Protein AF-A0A8K0U8U3-F1 (afdb_monomer_lite)

pLDDT: mean 75.2, std 18.17, range [20.38, 95.75]

Secondary structure (DSSP, 8-state):
-------S-TT-----EEESTTTHHHHHHHHHHHTT-SSEEEEEEHHHHS-GGG--HHHHHHHHHHHTT-EEEEEEEE-TT--HHHHHHHHHH--SSEEEEESSHHHHHHHHHHHHHHH-SS-PPPPS----GGGS-S-EEE-SSS--------THHHHGGGSTT--HHHHHHHHHHHHHHHHHHHHHHH-TT-HHHHHHHHHT-

Sequence (205 aa):
MLNFLDPLHSGRRLSGGITGPGCVRTALPELLSILDGSKALIVTGNSIREKPFKTDIVPNVESILREGDALAATFSEIGQHTPVQGIADGVKAFKASIVVSIGGGSPIDATKIILYRLHQEDGSEPEDSVSDPRMAPAGIILDAELNLVAVQMTALHSEALYWVGLPPPPKILCYAAIADLFKYLPASRAKPSDLEARQKRLIAA

Structure (mmCIF, N/CA/C/O backbone):
data_AF-A0A8K0U8U3-F1
#
_entry.id   AF-A0A8K0U8U3-F1
#
loop_
_atom_site.group_PDB
_atom_site.id
_atom_site.type_symbol
_atom_site.label_atom_id
_atom_site.label_alt_id
_atom_site.label_comp_id
_atom_site.label_asym_id
_atom_site.label_entity_id
_atom_site.label_seq_id
_atom_site.pdbx_PDB_ins_code
_atom_site.Cartn_x
_atom_site.Cartn_y
_atom_site.Cartn_z
_atom_site.occupancy
_atom_site.B_iso_or_equiv
_atom_site.auth_seq_id
_atom_site.auth_comp_id
_atom_site.auth_asym_id
_atom_site.auth_atom_id
_atom_site.pdbx_PDB_model_num
ATOM 1 N N . MET A 1 1 ? -19.350 -23.481 36.376 1.00 29.80 1 MET A N 1
ATOM 2 C CA . MET A 1 1 ? -18.419 -22.353 36.574 1.00 29.80 1 MET A CA 1
ATOM 3 C C . MET A 1 1 ? -18.506 -21.508 35.314 1.00 29.80 1 MET A C 1
ATOM 5 O O . MET A 1 1 ? -17.910 -21.862 34.310 1.00 29.80 1 MET A O 1
ATOM 9 N N . LEU A 1 2 ? -19.403 -20.522 35.309 1.00 22.17 2 LEU A N 1
ATOM 10 C CA . LEU A 1 2 ? -19.566 -19.586 34.198 1.00 22.17 2 LEU A CA 1
ATOM 11 C C . LEU A 1 2 ? -18.565 -18.451 34.404 1.00 22.17 2 LEU A C 1
ATOM 13 O O . LEU A 1 2 ? -18.613 -17.810 35.446 1.00 22.17 2 LEU A O 1
ATOM 17 N N . ASN A 1 3 ? -17.696 -18.228 33.425 1.00 20.38 3 ASN A N 1
ATOM 18 C CA . ASN A 1 3 ? -17.164 -16.914 33.092 1.00 20.38 3 ASN A CA 1
ATOM 19 C C . ASN A 1 3 ? -17.020 -16.870 31.569 1.00 20.38 3 ASN A C 1
ATOM 21 O O . ASN A 1 3 ? -16.239 -17.612 30.980 1.00 20.38 3 ASN A O 1
ATOM 25 N N . PHE A 1 4 ? -17.862 -16.037 30.966 1.00 25.19 4 PHE A N 1
ATOM 26 C CA . PHE A 1 4 ? -17.763 -15.544 29.602 1.00 25.19 4 PHE A CA 1
ATOM 27 C C . PHE A 1 4 ? -16.615 -14.530 29.522 1.00 25.19 4 PHE A C 1
ATOM 29 O O . PHE A 1 4 ? -16.546 -13.658 30.382 1.00 25.19 4 PHE A O 1
ATOM 36 N N . LEU A 1 5 ? -15.801 -14.597 28.469 1.00 25.34 5 LEU A N 1
ATOM 37 C CA . LEU A 1 5 ? -15.488 -13.452 27.608 1.00 25.34 5 LEU A CA 1
ATOM 38 C C . LEU A 1 5 ? -15.267 -14.003 26.191 1.00 25.34 5 LEU A C 1
ATOM 40 O O . LEU A 1 5 ? -14.513 -14.948 25.974 1.00 25.34 5 LEU A O 1
ATOM 44 N N . ASP A 1 6 ? -16.064 -13.449 25.293 1.00 29.88 6 ASP A N 1
ATOM 45 C CA . ASP A 1 6 ? -16.362 -13.855 23.923 1.00 29.88 6 ASP A CA 1
ATOM 46 C C . ASP A 1 6 ? -15.540 -12.970 22.940 1.00 29.88 6 ASP A C 1
ATOM 48 O O . ASP A 1 6 ? -14.603 -12.297 23.374 1.00 29.88 6 ASP A O 1
ATOM 52 N N . PRO A 1 7 ? -15.858 -12.913 21.639 1.00 35.81 7 PRO A N 1
ATOM 53 C CA . PRO A 1 7 ? -15.165 -13.498 20.494 1.00 35.81 7 PRO A CA 1
ATOM 54 C C . PRO A 1 7 ? -14.473 -12.412 19.638 1.00 35.81 7 PRO A C 1
ATOM 56 O O . PRO A 1 7 ? -14.444 -11.246 20.006 1.00 35.81 7 PRO A O 1
ATOM 59 N N . LEU A 1 8 ? -14.020 -12.779 18.434 1.00 29.84 8 LEU A N 1
ATOM 60 C CA . LEU A 1 8 ? -13.547 -11.923 17.326 1.00 29.84 8 LEU A CA 1
ATOM 61 C C . LEU A 1 8 ? -12.018 -11.895 17.127 1.00 29.84 8 LEU A C 1
ATOM 63 O O . LEU A 1 8 ? -11.303 -10.968 17.496 1.00 29.84 8 LEU A O 1
ATOM 67 N N . HIS A 1 9 ? -11.596 -12.912 16.360 1.00 40.16 9 HIS A N 1
ATOM 68 C CA . HIS A 1 9 ? -10.430 -12.963 15.463 1.00 40.16 9 HIS A CA 1
ATOM 69 C C . HIS A 1 9 ? -9.162 -13.698 15.925 1.00 40.16 9 HIS A C 1
ATOM 71 O O . HIS A 1 9 ? -8.057 -13.381 15.477 1.00 40.16 9 HIS A O 1
ATOM 77 N N . SER A 1 10 ? -9.308 -14.792 16.682 1.00 37.81 10 SER A N 1
ATOM 78 C CA . SER A 1 10 ? -8.287 -15.849 16.694 1.00 37.81 10 SER A CA 1
ATOM 79 C C . SER A 1 10 ? -8.287 -16.593 15.347 1.00 37.81 10 SER A C 1
ATOM 81 O O . SER A 1 10 ? -9.067 -17.521 15.139 1.00 37.81 10 SER A O 1
ATOM 83 N N . GLY A 1 11 ? -7.426 -16.175 14.416 1.00 38.91 11 GLY A N 1
ATOM 84 C CA . GLY A 1 11 ? -7.158 -16.923 13.181 1.00 38.91 11 GLY A CA 1
ATOM 85 C C . GLY A 1 11 ? -7.433 -16.182 11.874 1.00 38.91 11 GLY A C 1
ATOM 86 O O . GLY A 1 11 ? -8.002 -16.770 10.957 1.00 38.91 11 GLY A O 1
ATOM 87 N N . ARG A 1 12 ? -7.005 -14.917 11.737 1.00 45.62 12 ARG A N 1
ATOM 88 C CA . ARG A 1 12 ? -6.929 -14.294 10.405 1.00 45.62 12 ARG A CA 1
ATOM 89 C C . ARG A 1 12 ? -5.945 -15.094 9.542 1.00 45.62 12 ARG A C 1
ATOM 91 O O . ARG A 1 12 ? -4.733 -14.997 9.719 1.00 45.62 12 ARG A O 1
ATOM 98 N N . ARG A 1 13 ? -6.470 -15.925 8.634 1.00 44.16 13 ARG A N 1
ATOM 99 C CA . ARG A 1 13 ? -5.693 -16.515 7.536 1.00 44.16 13 ARG A CA 1
ATOM 100 C C . ARG A 1 13 ? -5.091 -15.361 6.740 1.00 44.16 13 ARG A C 1
ATOM 102 O O . ARG A 1 13 ? -5.827 -14.468 6.336 1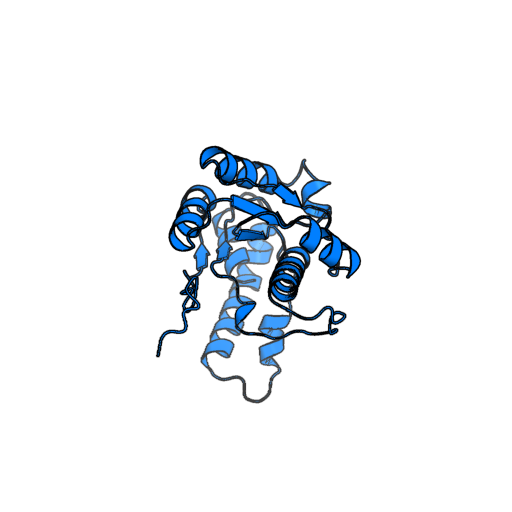.00 44.16 13 ARG A O 1
ATOM 109 N N . LEU A 1 14 ? -3.783 -15.404 6.489 1.00 48.19 14 LEU A N 1
ATOM 110 C CA . LEU A 1 14 ? -3.199 -14.619 5.403 1.00 48.19 14 LEU A CA 1
ATOM 111 C C . LEU A 1 14 ? -3.971 -14.993 4.135 1.00 48.19 14 LEU A C 1
ATOM 113 O O . LEU A 1 14 ? -3.963 -16.161 3.741 1.00 48.19 14 LEU A O 1
ATOM 117 N N . SER A 1 15 ? -4.666 -14.037 3.525 1.00 54.12 15 SER A N 1
ATOM 118 C CA . SER A 1 15 ? -5.432 -14.287 2.300 1.00 54.12 15 SER A CA 1
ATOM 119 C C . SER A 1 15 ? -4.532 -14.396 1.061 1.00 54.12 15 SER A C 1
ATOM 121 O O . SER A 1 15 ? -5.008 -14.726 -0.020 1.00 54.12 15 SER A O 1
ATOM 123 N N . GLY A 1 16 ? -3.217 -14.214 1.224 1.00 59.53 16 GLY A N 1
ATOM 124 C CA . GLY A 1 16 ? -2.232 -14.273 0.146 1.00 59.53 16 GLY A CA 1
ATOM 125 C C . GLY A 1 16 ? -2.041 -12.922 -0.550 1.00 59.53 16 GLY A C 1
ATOM 126 O O . GLY A 1 16 ? -2.650 -11.915 -0.190 1.00 59.53 16 GLY A O 1
ATOM 127 N N . GLY A 1 17 ? -1.127 -12.887 -1.522 1.00 63.53 17 GLY A N 1
ATOM 128 C CA . GLY A 1 17 ? -0.916 -11.724 -2.384 1.00 63.53 17 GLY A CA 1
ATOM 129 C C . GLY A 1 17 ? -1.746 -11.841 -3.662 1.00 63.53 17 GLY A C 1
ATOM 130 O O . GLY A 1 17 ? -1.666 -12.861 -4.343 1.00 63.53 17 GLY A O 1
ATOM 131 N N . ILE A 1 18 ? -2.507 -10.800 -4.001 1.00 77.12 18 ILE A N 1
ATOM 132 C CA . ILE A 1 18 ? -3.264 -10.696 -5.254 1.00 77.12 18 ILE A CA 1
ATOM 133 C C . ILE A 1 18 ? -2.507 -9.745 -6.183 1.00 77.12 18 ILE A C 1
ATOM 135 O O . ILE A 1 18 ? -2.136 -8.639 -5.794 1.00 77.12 18 ILE A O 1
ATOM 139 N N . THR A 1 19 ? -2.229 -10.185 -7.409 1.00 80.44 19 THR A N 1
ATOM 140 C CA . THR A 1 19 ? -1.350 -9.475 -8.345 1.00 80.44 19 THR A CA 1
ATOM 141 C C . THR A 1 19 ? -1.941 -9.477 -9.747 1.00 80.44 19 THR A C 1
ATOM 143 O O . THR A 1 19 ? -2.451 -10.497 -10.207 1.00 80.44 19 THR A O 1
ATOM 146 N N . GLY A 1 20 ? -1.889 -8.336 -10.428 1.00 84.94 20 GLY A N 1
ATOM 147 C CA . GLY A 1 20 ? -2.360 -8.202 -11.804 1.00 84.94 20 GLY A CA 1
ATOM 148 C C . GLY A 1 20 ? -2.805 -6.774 -12.130 1.00 84.94 20 GLY A C 1
ATOM 149 O O . GLY A 1 20 ? -3.321 -6.095 -11.245 1.00 84.94 20 GLY A O 1
ATOM 150 N N . PRO A 1 21 ? -2.642 -6.309 -13.380 1.00 85.12 21 PRO A N 1
ATOM 151 C CA . PRO A 1 21 ? -3.168 -5.012 -13.796 1.00 85.12 21 PRO A CA 1
ATOM 152 C C . PRO A 1 21 ? -4.692 -4.941 -13.604 1.00 85.12 21 PRO A C 1
ATOM 154 O O . PRO A 1 21 ? -5.409 -5.847 -14.029 1.00 85.12 21 PRO A O 1
ATOM 157 N N . GLY A 1 22 ? -5.171 -3.896 -12.929 1.00 86.75 22 GLY A N 1
ATOM 158 C CA . GLY A 1 22 ? -6.590 -3.633 -12.683 1.00 86.75 22 GLY A CA 1
ATOM 159 C C . GLY A 1 22 ? -7.231 -4.522 -11.610 1.00 86.75 22 GLY A C 1
ATOM 160 O O . GLY A 1 22 ? -8.442 -4.433 -11.374 1.00 86.75 22 GLY A O 1
ATOM 161 N N . CYS A 1 23 ? -6.456 -5.386 -10.942 1.00 88.12 23 CYS A N 1
ATOM 162 C CA . CYS A 1 23 ? -6.990 -6.344 -9.980 1.00 88.12 23 CYS A CA 1
ATOM 163 C C . CYS A 1 23 ? -7.611 -5.672 -8.749 1.00 88.12 23 CYS A C 1
ATOM 165 O O . CYS A 1 23 ? -8.512 -6.254 -8.149 1.00 88.12 23 CYS A O 1
ATOM 167 N N . VAL A 1 24 ? -7.225 -4.435 -8.402 1.00 88.38 24 VAL A N 1
ATOM 168 C CA . VAL A 1 24 ? -7.717 -3.747 -7.196 1.00 88.38 24 VAL A CA 1
ATOM 169 C C . VAL A 1 24 ? -9.243 -3.648 -7.142 1.00 88.38 24 VAL A C 1
ATOM 171 O O . VAL A 1 24 ? -9.822 -3.760 -6.064 1.00 88.38 24 VAL A O 1
ATOM 174 N N . ARG A 1 25 ? -9.915 -3.501 -8.294 1.00 89.56 25 ARG A N 1
ATOM 175 C CA . ARG A 1 25 ? -11.382 -3.380 -8.368 1.00 89.56 25 ARG A CA 1
ATOM 176 C C . ARG A 1 25 ? -12.119 -4.627 -7.891 1.00 89.56 25 ARG A C 1
ATOM 178 O O . ARG A 1 25 ? -13.242 -4.509 -7.419 1.00 89.56 25 ARG A O 1
ATOM 185 N N . THR A 1 26 ? -11.505 -5.798 -8.025 1.00 89.62 26 THR A N 1
ATOM 186 C CA . THR A 1 26 ? -12.093 -7.082 -7.609 1.00 89.62 26 THR A CA 1
ATOM 187 C C . THR A 1 26 ? -11.488 -7.558 -6.294 1.00 89.62 26 THR A C 1
ATOM 189 O O . THR A 1 26 ? -12.214 -7.914 -5.370 1.00 89.62 26 THR A O 1
ATOM 192 N N . ALA A 1 27 ? -10.165 -7.450 -6.174 1.00 85.62 27 ALA A N 1
ATOM 193 C CA . ALA A 1 27 ? -9.396 -7.889 -5.023 1.00 85.62 27 ALA A CA 1
ATOM 194 C C . ALA A 1 27 ? -9.749 -7.130 -3.738 1.00 85.62 27 ALA A C 1
ATOM 196 O O . ALA A 1 27 ? -9.827 -7.735 -2.674 1.00 85.62 27 ALA A O 1
ATOM 197 N N . LEU A 1 28 ? -9.956 -5.808 -3.805 1.00 86.50 28 LEU A N 1
ATOM 198 C CA . LEU A 1 28 ? -10.229 -5.019 -2.604 1.00 86.50 28 LEU A CA 1
ATOM 199 C C . LEU A 1 28 ? -11.591 -5.375 -1.976 1.00 86.50 28 LEU A C 1
ATOM 201 O O . LEU A 1 28 ? -11.596 -5.700 -0.789 1.00 86.50 28 LEU A O 1
ATOM 205 N N . PRO A 1 29 ? -12.721 -5.397 -2.715 1.00 88.62 29 PRO A N 1
ATOM 206 C CA . PRO A 1 29 ? -13.993 -5.873 -2.165 1.00 88.62 29 PRO A CA 1
ATOM 207 C C . PRO A 1 29 ? -13.940 -7.316 -1.646 1.00 88.62 29 PRO A C 1
ATOM 209 O O . PRO A 1 29 ? -14.482 -7.603 -0.580 1.00 88.62 29 PRO A O 1
ATOM 212 N N . GLU A 1 30 ? -13.257 -8.216 -2.361 1.00 85.75 30 GLU A N 1
ATOM 213 C CA . GLU A 1 30 ? -13.091 -9.612 -1.940 1.00 85.75 30 GLU A CA 1
ATOM 214 C C . GLU A 1 30 ? -12.339 -9.711 -0.604 1.00 85.75 30 GLU A C 1
ATOM 216 O O . GLU A 1 30 ? -12.793 -10.391 0.317 1.00 85.75 30 GLU A O 1
ATOM 221 N N . LEU A 1 31 ? -11.233 -8.975 -0.451 1.00 81.88 31 LEU A N 1
ATOM 222 C CA . LEU A 1 31 ? -10.476 -8.932 0.800 1.00 81.88 31 LEU A CA 1
ATOM 223 C C . LEU A 1 31 ? -11.290 -8.352 1.956 1.00 81.88 31 LEU A C 1
ATOM 225 O O . LEU A 1 31 ? -11.215 -8.881 3.061 1.00 81.88 31 LEU A O 1
ATOM 229 N N . LEU A 1 32 ? -12.076 -7.297 1.725 1.00 80.94 32 LEU A N 1
ATOM 230 C CA . LEU A 1 32 ? -12.965 -6.757 2.757 1.00 80.94 32 LEU A CA 1
ATOM 231 C C . LEU A 1 32 ? -13.976 -7.806 3.220 1.00 80.94 32 LEU A C 1
ATOM 233 O O . LEU A 1 32 ? -14.158 -7.977 4.422 1.00 80.94 32 LEU A O 1
ATOM 237 N N . SER A 1 33 ? -14.569 -8.550 2.283 1.00 84.38 33 SER A N 1
ATOM 238 C CA . SER A 1 33 ? -15.518 -9.616 2.602 1.00 84.38 33 SER A CA 1
ATOM 239 C C . SER A 1 33 ? -14.867 -10.767 3.373 1.00 84.38 33 SER A C 1
ATOM 241 O O . SER A 1 33 ? -15.443 -11.236 4.351 1.00 84.38 33 SER A O 1
ATOM 243 N N . ILE A 1 34 ? -13.667 -11.206 2.980 1.00 78.94 34 ILE A N 1
ATOM 244 C CA . ILE A 1 34 ? -12.922 -12.272 3.674 1.00 78.94 34 ILE A CA 1
ATOM 245 C C . ILE A 1 34 ? -12.549 -11.856 5.102 1.00 78.94 34 ILE A C 1
ATOM 247 O O . ILE A 1 34 ? -12.515 -12.692 6.005 1.00 78.94 34 ILE A O 1
ATOM 251 N N . LEU A 1 35 ? -12.236 -10.575 5.303 1.00 76.69 35 LEU A N 1
ATOM 252 C CA . LEU A 1 35 ? -11.779 -10.028 6.581 1.00 76.69 35 LEU A CA 1
ATOM 253 C C . LEU A 1 35 ? -12.913 -9.495 7.464 1.00 76.69 35 LEU A C 1
ATOM 255 O O . LEU A 1 35 ? -12.613 -8.925 8.512 1.00 76.69 35 LEU A O 1
ATOM 259 N N . ASP A 1 36 ? -14.169 -9.663 7.042 1.00 79.25 36 ASP A N 1
ATOM 260 C CA . ASP A 1 36 ? -15.360 -9.120 7.708 1.00 79.25 36 ASP A CA 1
ATOM 261 C C . ASP A 1 36 ? -15.242 -7.602 7.986 1.00 79.25 36 ASP A C 1
ATOM 263 O O . ASP A 1 36 ? -15.592 -7.073 9.042 1.00 79.25 36 ASP A O 1
ATOM 267 N N . GLY A 1 37 ? -14.651 -6.879 7.029 1.00 76.06 37 GLY A N 1
ATOM 268 C CA . GLY A 1 37 ? -14.403 -5.445 7.111 1.00 76.06 37 GLY A CA 1
ATOM 269 C C . GLY A 1 37 ? -15.586 -4.634 6.589 1.00 76.06 37 GLY A C 1
ATOM 270 O O . GLY A 1 37 ? -15.810 -4.583 5.385 1.00 76.06 37 GLY A O 1
ATOM 271 N N . SER A 1 38 ? -16.298 -3.936 7.477 1.00 80.12 38 SER A N 1
ATOM 272 C CA . SER A 1 38 ? -17.456 -3.102 7.124 1.00 80.12 38 SER A CA 1
ATOM 273 C C . SER A 1 38 ? -17.101 -1.655 6.778 1.00 80.12 38 SER A C 1
ATOM 275 O O . SER A 1 38 ? -17.730 -1.057 5.910 1.00 80.12 38 SER A O 1
ATOM 277 N N . LYS A 1 39 ? -16.095 -1.072 7.441 1.00 87.19 39 LYS A N 1
ATOM 278 C CA . LYS A 1 39 ? -15.618 0.291 7.172 1.00 87.19 39 LYS A CA 1
ATOM 279 C C . LYS A 1 39 ? -14.094 0.333 7.187 1.00 87.19 39 LYS A C 1
ATOM 281 O O . LYS A 1 39 ? -13.460 -0.149 8.123 1.00 87.19 39 LYS A O 1
ATOM 286 N N . ALA A 1 40 ? -13.513 0.952 6.171 1.00 82.69 40 ALA A N 1
ATOM 287 C CA . ALA A 1 40 ? -12.090 1.046 5.916 1.00 82.69 40 ALA A CA 1
ATOM 288 C C . ALA A 1 40 ? -11.580 2.476 6.129 1.00 82.69 40 ALA A C 1
ATOM 290 O O . ALA A 1 40 ? -12.131 3.441 5.591 1.00 82.69 40 ALA A O 1
ATOM 291 N N . LEU A 1 41 ? -10.492 2.601 6.886 1.00 86.38 41 LEU A N 1
ATOM 292 C CA . LEU A 1 41 ? -9.652 3.793 6.906 1.00 86.38 41 LEU A CA 1
ATOM 293 C C . LEU A 1 41 ? -8.569 3.642 5.836 1.00 86.38 41 LEU A C 1
ATOM 295 O O . LEU A 1 41 ? -7.773 2.708 5.907 1.00 86.38 41 LEU A O 1
ATOM 299 N N . ILE A 1 42 ? -8.482 4.569 4.886 1.00 89.50 42 ILE A N 1
ATOM 300 C CA . ILE A 1 42 ? -7.308 4.660 4.012 1.00 89.50 42 ILE A CA 1
ATOM 301 C C . ILE A 1 42 ? -6.181 5.370 4.769 1.00 89.50 42 ILE A C 1
ATOM 303 O O . ILE A 1 42 ? -6.404 6.447 5.317 1.00 89.50 42 ILE A O 1
ATOM 307 N N . VAL A 1 43 ? -4.969 4.812 4.753 1.00 85.94 43 VAL A N 1
ATOM 308 C CA . VAL A 1 43 ? -3.744 5.461 5.246 1.00 85.94 43 VAL A CA 1
ATOM 309 C C . VAL A 1 43 ? -2.761 5.622 4.091 1.00 85.94 43 VAL A C 1
ATOM 311 O O . VAL A 1 43 ? -2.368 4.649 3.455 1.00 85.94 43 VAL A O 1
ATOM 314 N N . THR A 1 44 ? -2.348 6.852 3.810 1.00 88.88 44 THR A N 1
ATOM 315 C CA . THR A 1 44 ? -1.415 7.183 2.724 1.00 88.88 44 THR A CA 1
ATOM 316 C C . THR A 1 44 ? -0.483 8.321 3.139 1.00 88.88 44 THR A C 1
ATOM 318 O O . THR A 1 44 ? -0.708 8.991 4.146 1.00 88.88 44 THR A O 1
ATOM 321 N N . GLY A 1 45 ? 0.586 8.534 2.374 1.00 85.00 45 GLY A N 1
ATOM 322 C CA . GLY A 1 45 ? 1.526 9.628 2.612 1.00 85.00 45 GLY A CA 1
ATOM 323 C C . GLY A 1 45 ? 1.177 10.910 1.859 1.00 85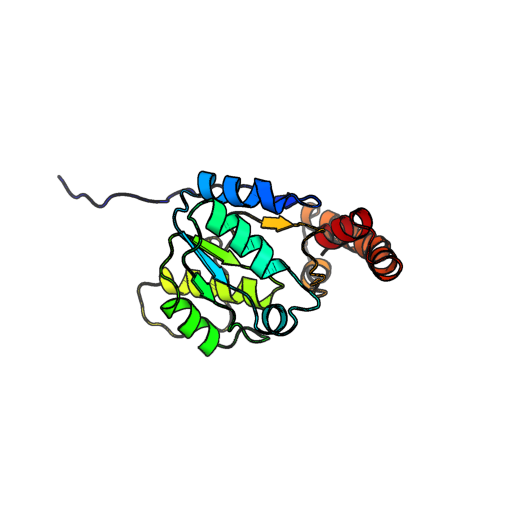.00 45 GLY A C 1
ATOM 324 O O . GLY A 1 45 ? 0.561 10.863 0.788 1.00 85.00 45 GLY A O 1
ATOM 325 N N . ASN A 1 46 ? 1.658 12.047 2.372 1.00 78.94 46 ASN A N 1
ATOM 326 C CA . ASN A 1 46 ? 1.399 13.386 1.821 1.00 78.94 46 ASN A CA 1
ATOM 327 C C . ASN A 1 46 ? 1.789 13.476 0.339 1.00 78.94 46 ASN A C 1
ATOM 329 O O . ASN A 1 46 ? 1.065 14.026 -0.486 1.00 78.94 46 ASN A O 1
ATOM 333 N N . SER A 1 47 ? 2.907 12.844 -0.030 1.00 69.38 47 SER A N 1
ATOM 334 C CA . SER A 1 47 ? 3.473 12.882 -1.383 1.00 69.38 47 SER A CA 1
ATOM 335 C C . SER A 1 47 ? 2.586 12.249 -2.462 1.00 69.38 47 SER A C 1
ATOM 337 O O . SER A 1 47 ? 2.722 12.607 -3.634 1.00 69.38 47 SER A O 1
ATOM 339 N N . ILE A 1 48 ? 1.691 11.332 -2.078 1.00 68.38 48 ILE A N 1
ATOM 340 C CA . ILE A 1 48 ? 0.729 10.674 -2.974 1.00 68.38 48 ILE A CA 1
ATOM 341 C C . ILE A 1 48 ? -0.506 11.562 -3.169 1.00 68.38 48 ILE A C 1
ATOM 343 O O . ILE A 1 48 ? -1.071 11.604 -4.259 1.00 68.38 48 ILE A O 1
ATOM 347 N N . ARG A 1 49 ? -0.905 12.312 -2.134 1.00 64.00 49 ARG A N 1
ATOM 348 C CA . ARG A 1 49 ? -2.066 13.211 -2.174 1.00 64.00 49 ARG A CA 1
ATOM 349 C C . ARG A 1 49 ? -1.754 14.566 -2.811 1.00 64.00 49 ARG A C 1
ATOM 351 O O . ARG A 1 49 ? -2.574 15.087 -3.554 1.00 64.00 49 ARG A O 1
ATOM 358 N N . GLU A 1 50 ? -0.576 15.127 -2.551 1.00 60.06 50 GLU A N 1
ATOM 359 C CA . GLU A 1 50 ? -0.165 16.466 -3.008 1.00 60.06 50 GLU A CA 1
ATOM 360 C C . GLU A 1 50 ? 0.267 16.515 -4.483 1.00 60.06 50 GLU A C 1
ATOM 362 O O . GLU A 1 50 ? 0.438 17.595 -5.048 1.00 60.06 50 GLU A O 1
ATOM 367 N N . LYS A 1 51 ? 0.409 15.359 -5.147 1.00 60.31 51 LYS A N 1
ATOM 368 C CA . LYS A 1 51 ? 0.721 15.258 -6.586 1.00 60.31 51 LYS A CA 1
ATOM 369 C C . LYS A 1 51 ? -0.440 14.648 -7.394 1.00 60.31 51 LYS A C 1
ATOM 371 O O . LYS A 1 51 ? -0.206 13.700 -8.148 1.00 60.31 51 LYS A O 1
ATOM 376 N N . PRO A 1 52 ? -1.672 15.192 -7.307 1.00 49.97 52 PRO A N 1
ATOM 377 C CA . PRO A 1 52 ? -2.866 14.587 -7.904 1.00 49.97 52 PRO A CA 1
ATOM 378 C C . PRO A 1 52 ? -2.762 14.420 -9.429 1.00 49.97 52 PRO A C 1
ATOM 380 O O . PRO A 1 52 ? -3.249 13.437 -9.964 1.00 49.97 52 PRO A O 1
ATOM 383 N N . PHE A 1 53 ? -2.011 15.280 -10.130 1.00 42.69 53 PHE A N 1
ATOM 384 C CA . PHE A 1 53 ? -1.773 15.161 -11.579 1.00 42.69 53 PHE A CA 1
ATOM 385 C C . PHE A 1 53 ? -0.874 13.979 -12.007 1.00 42.69 53 PHE A C 1
ATOM 387 O O . PHE A 1 53 ? -0.647 13.794 -13.202 1.00 42.69 53 PHE A O 1
ATOM 394 N N . LYS A 1 54 ? -0.324 13.191 -11.070 1.00 50.78 54 LYS A N 1
ATOM 395 C CA . LYS A 1 54 ? 0.518 12.018 -11.376 1.00 50.78 54 LYS A CA 1
ATOM 396 C C . LYS A 1 54 ? -0.043 10.684 -10.879 1.00 50.78 54 LYS A C 1
ATOM 398 O O . LYS A 1 54 ? 0.455 9.653 -11.330 1.00 50.78 54 LYS A O 1
ATOM 403 N N . THR A 1 55 ? -1.035 10.666 -9.986 1.00 60.25 55 THR A N 1
ATOM 404 C CA . THR A 1 55 ? -1.497 9.425 -9.339 1.00 60.25 55 THR A CA 1
ATOM 405 C C . THR A 1 55 ? -2.978 9.477 -8.933 1.00 60.25 55 THR A C 1
ATOM 407 O O . THR A 1 55 ? -3.295 9.921 -7.833 1.00 60.25 55 THR A O 1
ATOM 410 N N . ASP A 1 56 ? -3.877 8.912 -9.746 1.00 74.56 56 ASP A N 1
ATOM 411 C CA . ASP A 1 56 ? -5.320 8.758 -9.436 1.00 74.56 56 ASP A CA 1
ATOM 412 C C . ASP A 1 56 ? -5.625 7.648 -8.410 1.00 74.56 56 ASP A C 1
ATOM 414 O O . ASP A 1 56 ? -6.710 7.084 -8.358 1.00 74.56 56 ASP A O 1
ATOM 418 N N . ILE A 1 57 ? -4.661 7.277 -7.574 1.00 81.38 57 ILE A N 1
ATOM 419 C CA . ILE A 1 57 ? -4.702 6.001 -6.847 1.00 81.38 57 ILE A CA 1
ATOM 420 C C . ILE A 1 57 ? -5.589 6.085 -5.620 1.00 81.38 57 ILE A C 1
ATOM 422 O O . ILE A 1 57 ? -6.445 5.227 -5.431 1.00 81.38 57 ILE A O 1
ATOM 426 N N . VAL A 1 58 ? -5.406 7.129 -4.809 1.00 86.44 58 VAL A N 1
ATOM 427 C CA . VAL A 1 58 ? -6.267 7.367 -3.647 1.00 86.44 58 VAL A CA 1
ATOM 428 C C . VAL A 1 58 ? -7.710 7.603 -4.112 1.00 86.44 58 VAL A C 1
ATOM 430 O O . VAL A 1 58 ? -8.574 6.877 -3.631 1.00 86.44 58 VAL A O 1
ATOM 433 N N . PRO A 1 59 ? -7.997 8.475 -5.106 1.00 88.69 59 PRO A N 1
ATOM 434 C CA . PRO A 1 59 ? -9.350 8.601 -5.657 1.00 88.69 59 PRO A CA 1
ATOM 435 C C . PRO A 1 59 ? -9.945 7.289 -6.190 1.00 88.69 59 PRO A C 1
ATOM 437 O O . PRO A 1 59 ? -11.110 7.004 -5.921 1.00 88.69 59 PRO A O 1
ATOM 440 N N . ASN A 1 60 ? -9.165 6.465 -6.902 1.00 88.12 60 ASN A N 1
ATOM 441 C CA . ASN A 1 60 ? -9.643 5.179 -7.422 1.00 88.12 60 ASN A CA 1
ATOM 442 C C . ASN A 1 60 ? -10.019 4.209 -6.296 1.00 88.12 60 ASN A C 1
ATOM 444 O O . ASN A 1 60 ? -11.090 3.605 -6.341 1.00 88.12 60 ASN A O 1
ATOM 448 N N . VAL A 1 61 ? -9.167 4.076 -5.275 1.00 89.44 61 VAL A N 1
ATOM 449 C CA . VAL A 1 61 ? -9.446 3.214 -4.118 1.00 89.44 61 VAL A CA 1
ATOM 450 C C . VAL A 1 61 ? -10.622 3.753 -3.306 1.00 89.44 61 VAL A C 1
ATOM 452 O O . VAL A 1 61 ? -11.496 2.984 -2.915 1.00 89.44 61 VAL A O 1
ATOM 455 N N . GLU A 1 62 ? -10.705 5.068 -3.106 1.00 92.38 62 GLU A N 1
ATOM 456 C CA . GLU A 1 62 ? -11.865 5.683 -2.467 1.00 92.38 62 GLU A CA 1
ATOM 457 C C . GLU A 1 62 ? -13.162 5.421 -3.240 1.00 92.38 62 GLU A C 1
ATOM 459 O O . GLU A 1 62 ? -14.182 5.166 -2.608 1.00 92.38 62 GLU A O 1
ATOM 464 N N . SER A 1 63 ? -13.149 5.472 -4.579 1.00 93.62 63 SER A N 1
ATOM 465 C CA . SER A 1 63 ? -14.324 5.155 -5.406 1.00 93.62 63 SER A CA 1
ATOM 466 C C . SER A 1 63 ? -14.797 3.728 -5.157 1.00 93.62 63 SER A C 1
ATOM 468 O O . SER A 1 63 ? -15.957 3.530 -4.815 1.00 93.62 63 SER A O 1
ATOM 470 N N . ILE A 1 64 ? -13.884 2.753 -5.230 1.00 91.31 64 ILE A N 1
ATOM 471 C CA . ILE A 1 64 ? -14.193 1.333 -4.996 1.00 91.31 64 ILE A CA 1
ATOM 472 C C . ILE A 1 64 ? -14.790 1.136 -3.596 1.00 91.31 64 ILE A C 1
ATOM 474 O O . ILE A 1 64 ? -15.795 0.448 -3.429 1.00 91.31 64 ILE A O 1
ATOM 478 N N . LEU A 1 65 ? -14.203 1.775 -2.581 1.00 90.75 65 LEU A N 1
ATOM 479 C CA . LEU A 1 65 ? -14.708 1.691 -1.213 1.00 90.75 65 LEU A CA 1
ATOM 480 C C . LEU A 1 65 ? -16.063 2.391 -1.047 1.00 90.75 65 LEU A C 1
ATOM 482 O O . LEU A 1 65 ? -16.903 1.890 -0.312 1.00 90.75 65 LEU A O 1
ATOM 486 N N . ARG A 1 66 ? -16.312 3.524 -1.711 1.00 95.75 66 ARG A N 1
ATOM 487 C CA . ARG A 1 66 ? -17.618 4.209 -1.676 1.00 95.75 66 ARG A CA 1
ATOM 488 C C . ARG A 1 66 ? -18.708 3.402 -2.377 1.00 95.75 66 ARG A C 1
ATOM 490 O O . ARG A 1 66 ? -19.820 3.348 -1.866 1.00 95.75 66 ARG A O 1
ATOM 497 N N . GLU A 1 67 ? -18.392 2.763 -3.502 1.00 95.19 67 GLU A N 1
ATOM 498 C CA . GLU A 1 67 ? -19.310 1.883 -4.240 1.00 95.19 67 GLU A CA 1
ATOM 499 C C . GLU A 1 67 ? -19.823 0.729 -3.360 1.00 95.19 67 GLU A C 1
ATOM 501 O O . GLU A 1 67 ? -20.989 0.354 -3.459 1.00 95.19 67 GLU A O 1
ATOM 506 N N . GLY A 1 68 ? -18.982 0.211 -2.458 1.00 91.88 68 GLY A N 1
ATOM 507 C CA . GLY A 1 68 ? -19.350 -0.818 -1.479 1.00 91.88 68 GLY A CA 1
ATOM 508 C C . GLY A 1 68 ? -19.837 -0.302 -0.119 1.00 91.88 68 GLY A C 1
ATOM 509 O O . GLY A 1 68 ? -19.894 -1.094 0.814 1.00 91.88 68 GLY A O 1
ATOM 510 N N . ASP A 1 69 ? -20.107 1.003 0.035 1.00 95.00 69 ASP A N 1
ATOM 511 C CA . ASP A 1 69 ? -20.345 1.669 1.333 1.00 95.00 69 ASP A CA 1
ATOM 512 C C . ASP A 1 69 ? -19.317 1.278 2.420 1.00 95.00 69 ASP A C 1
ATOM 514 O O . ASP A 1 69 ? -19.620 1.140 3.602 1.00 95.00 69 ASP A O 1
ATOM 518 N N . ALA A 1 70 ? -18.060 1.097 2.032 1.00 90.69 70 ALA A N 1
ATOM 519 C CA . ALA A 1 70 ? -16.981 0.646 2.898 1.00 90.69 70 ALA A CA 1
ATOM 520 C C . ALA A 1 70 ? -15.994 1.762 3.267 1.00 90.69 70 ALA A C 1
ATOM 522 O O . ALA A 1 70 ? -15.120 1.535 4.091 1.00 90.69 70 ALA A O 1
ATOM 523 N N . LEU A 1 71 ? -16.079 2.975 2.709 1.00 94.00 71 LEU A N 1
ATOM 524 C CA . LEU A 1 71 ? -15.156 4.060 3.080 1.00 94.00 71 LEU A CA 1
ATOM 525 C C . LEU A 1 71 ? -15.578 4.721 4.406 1.00 94.00 71 LEU A C 1
ATOM 527 O O . LEU A 1 71 ? -16.650 5.318 4.480 1.00 94.00 71 LEU A O 1
ATOM 531 N N . ALA A 1 72 ? -14.721 4.674 5.433 1.00 90.88 72 ALA A N 1
ATOM 532 C CA . ALA A 1 72 ? -14.904 5.443 6.671 1.00 90.88 72 ALA A CA 1
ATOM 533 C C . ALA A 1 72 ? -14.219 6.811 6.596 1.00 90.88 72 ALA A C 1
ATOM 535 O O . ALA A 1 72 ? -14.844 7.839 6.848 1.00 90.88 72 ALA A O 1
ATOM 536 N N . ALA A 1 73 ? -12.924 6.827 6.274 1.00 92.81 73 ALA A N 1
ATOM 537 C CA . ALA A 1 73 ? -12.144 8.055 6.167 1.00 92.81 73 ALA A CA 1
ATOM 538 C C . ALA A 1 73 ? -10.867 7.835 5.346 1.00 92.81 73 ALA A C 1
ATOM 540 O O . ALA A 1 73 ? -10.446 6.700 5.116 1.00 92.81 73 ALA A O 1
ATOM 541 N N . THR A 1 74 ? -10.218 8.940 4.985 1.00 92.38 74 THR A N 1
ATOM 542 C CA . THR A 1 74 ? -8.896 8.950 4.354 1.00 92.38 74 THR A CA 1
ATOM 543 C C . THR A 1 74 ? -7.943 9.778 5.210 1.00 92.38 74 THR A C 1
ATOM 545 O O . THR A 1 74 ? -8.147 10.975 5.401 1.00 92.38 74 THR A O 1
ATOM 548 N N . PHE A 1 75 ? -6.884 9.147 5.711 1.00 91.19 75 PHE A N 1
ATOM 549 C CA . PHE A 1 75 ? -5.800 9.773 6.457 1.00 91.19 75 PHE A CA 1
ATOM 550 C C . PHE A 1 75 ? -4.547 9.834 5.581 1.00 91.19 75 PHE A C 1
ATOM 552 O O . PHE A 1 75 ? -3.997 8.809 5.186 1.00 91.19 75 PHE A O 1
ATOM 559 N N . SER A 1 76 ? -4.120 11.045 5.224 1.00 89.19 76 SER A N 1
ATOM 560 C CA . SER A 1 76 ? -3.061 11.268 4.225 1.00 89.19 76 SER A CA 1
ATOM 561 C C . SER A 1 76 ? -1.846 12.014 4.762 1.00 89.19 76 SER A C 1
ATOM 563 O O . SER A 1 76 ? -1.080 12.551 3.971 1.00 89.19 76 SER A O 1
ATOM 565 N N . GLU A 1 77 ? -1.699 12.066 6.086 1.00 86.19 77 GLU A N 1
ATOM 566 C CA . GLU A 1 77 ? -0.720 12.915 6.773 1.00 86.19 77 GLU A CA 1
ATOM 567 C C . GLU A 1 77 ? 0.546 12.139 7.192 1.00 86.19 77 GLU A C 1
ATOM 569 O O . GLU A 1 77 ? 1.295 12.559 8.078 1.00 86.19 77 GLU A O 1
ATOM 574 N N . ILE A 1 78 ? 0.798 10.972 6.579 1.00 86.19 78 ILE A N 1
ATOM 575 C CA . ILE A 1 78 ? 2.029 10.217 6.828 1.00 86.19 78 ILE A CA 1
ATOM 576 C C . ILE A 1 78 ? 3.203 10.870 6.092 1.00 86.19 78 ILE A C 1
ATOM 578 O O . ILE A 1 78 ? 3.379 10.732 4.876 1.00 86.19 78 ILE A O 1
ATOM 582 N N . GLY A 1 79 ? 4.047 11.552 6.865 1.00 79.50 79 GLY A N 1
ATOM 583 C CA . GLY A 1 79 ? 5.327 12.083 6.406 1.00 79.50 79 GLY A CA 1
ATOM 584 C C . GLY A 1 79 ? 6.349 10.995 6.049 1.00 79.50 79 GLY A C 1
ATOM 585 O O . GLY A 1 79 ? 6.203 9.819 6.396 1.00 79.50 79 GLY A O 1
ATOM 586 N N . GLN A 1 80 ? 7.425 11.396 5.363 1.00 75.12 80 GLN A N 1
ATOM 587 C CA . GLN A 1 80 ? 8.563 10.505 5.118 1.00 75.12 80 GLN A CA 1
ATOM 588 C C . GLN A 1 80 ? 9.180 10.048 6.442 1.00 75.12 80 GLN A C 1
ATOM 590 O O . GLN A 1 80 ? 9.222 10.816 7.400 1.00 75.12 80 GLN A O 1
ATOM 595 N N . HIS A 1 81 ? 9.675 8.810 6.474 1.00 69.75 81 HIS A N 1
ATOM 596 C CA . HIS A 1 81 ? 10.292 8.209 7.664 1.00 69.75 81 HIS A CA 1
ATOM 597 C C . HIS A 1 81 ? 9.348 8.037 8.866 1.00 69.75 81 HIS A C 1
ATOM 599 O O . HIS A 1 81 ? 9.822 7.816 9.973 1.00 69.75 81 HIS A O 1
ATOM 605 N N . THR A 1 82 ? 8.027 8.080 8.646 1.00 62.94 82 THR A N 1
ATOM 606 C CA . THR A 1 82 ? 7.015 7.662 9.632 1.00 62.94 82 THR A CA 1
ATOM 607 C C . THR A 1 82 ? 7.157 8.394 10.983 1.00 62.94 82 THR A C 1
ATOM 609 O O . THR A 1 82 ? 7.414 7.768 12.010 1.00 62.94 82 THR A O 1
ATOM 612 N N . PRO A 1 83 ? 7.010 9.734 11.018 1.00 76.06 83 PRO A N 1
ATOM 613 C CA . PRO A 1 83 ? 7.191 10.504 12.246 1.00 76.06 83 PRO A CA 1
ATOM 614 C C . PRO A 1 83 ? 6.162 10.110 13.316 1.00 76.06 83 PRO A C 1
ATOM 616 O O . PRO A 1 83 ? 4.982 9.917 13.014 1.00 76.06 83 PRO A O 1
ATOM 619 N N . VAL A 1 84 ? 6.592 10.078 14.582 1.00 81.19 84 VAL A N 1
ATOM 620 C CA . VAL A 1 84 ? 5.770 9.679 15.744 1.00 81.19 84 VAL A CA 1
ATOM 621 C C . VAL A 1 84 ? 4.441 10.440 15.817 1.00 81.19 84 VAL A C 1
ATOM 623 O O . VAL A 1 84 ? 3.405 9.850 16.129 1.00 81.19 84 VAL A O 1
ATOM 626 N N . GLN A 1 85 ? 4.450 11.729 15.469 1.00 83.00 85 GLN A N 1
ATOM 627 C CA . GLN A 1 85 ? 3.246 12.560 15.448 1.00 83.00 85 GLN A CA 1
ATOM 628 C C . GLN A 1 85 ? 2.210 12.063 14.425 1.00 83.00 85 GLN A C 1
ATOM 630 O O . GLN A 1 85 ? 1.036 11.930 14.758 1.00 83.00 85 GLN A O 1
ATOM 635 N N . GLY A 1 86 ? 2.645 11.701 13.212 1.00 83.69 86 GLY A N 1
ATOM 636 C CA . GLY A 1 86 ? 1.753 11.171 12.175 1.00 83.69 86 GLY A CA 1
ATOM 637 C C . GLY A 1 86 ? 1.105 9.845 12.581 1.00 83.69 86 GLY A C 1
ATOM 638 O O . GLY A 1 86 ? -0.059 9.601 12.275 1.00 83.69 86 GLY A O 1
ATOM 639 N N . ILE A 1 87 ? 1.825 9.015 13.342 1.00 84.69 87 ILE A N 1
ATOM 640 C CA . ILE A 1 87 ? 1.279 7.787 13.936 1.00 84.69 87 ILE A CA 1
ATOM 641 C C . ILE A 1 87 ? 0.211 8.129 14.980 1.00 84.69 87 ILE A C 1
ATOM 643 O O . ILE A 1 87 ? -0.880 7.565 14.946 1.00 84.69 87 ILE A O 1
ATOM 647 N N . ALA A 1 88 ? 0.506 9.047 15.906 1.00 86.00 88 ALA A N 1
ATOM 648 C CA . ALA A 1 88 ? -0.424 9.436 16.965 1.00 86.00 88 ALA A CA 1
ATOM 649 C C . ALA A 1 88 ? -1.733 10.012 16.399 1.00 86.00 88 ALA A C 1
ATOM 651 O O . ALA A 1 88 ? -2.819 9.691 16.884 1.00 86.00 88 ALA A O 1
ATOM 652 N N . ASP A 1 89 ? -1.642 10.819 15.345 1.00 88.69 89 ASP A N 1
ATOM 653 C CA . ASP A 1 89 ? -2.815 11.378 14.678 1.00 88.69 89 ASP A CA 1
ATOM 654 C C . ASP A 1 89 ? -3.569 10.320 13.861 1.00 88.69 89 ASP A C 1
ATOM 656 O O . ASP A 1 89 ? -4.800 10.302 13.871 1.00 88.69 89 ASP A O 1
ATOM 660 N N . GLY A 1 90 ? -2.855 9.367 13.256 1.00 85.81 90 GLY A N 1
ATOM 661 C CA . GLY A 1 90 ? -3.453 8.204 12.599 1.00 85.81 90 GLY A CA 1
ATOM 662 C C . GLY A 1 90 ? -4.243 7.306 13.559 1.00 85.81 90 GLY A C 1
ATOM 663 O O . GLY A 1 90 ? -5.341 6.870 13.220 1.00 85.81 90 GLY A O 1
ATOM 664 N N . VAL A 1 91 ? -3.745 7.094 14.784 1.00 87.31 91 VAL A N 1
ATOM 665 C CA . VAL A 1 91 ? -4.476 6.379 15.849 1.00 87.31 91 VAL A CA 1
ATOM 666 C C . VAL A 1 91 ? -5.782 7.100 16.189 1.00 87.31 91 VAL A C 1
ATOM 668 O O . VAL A 1 91 ? -6.831 6.466 16.256 1.00 87.31 91 VAL A O 1
ATOM 671 N N . LYS A 1 92 ? -5.762 8.431 16.337 1.00 88.12 92 LYS A N 1
ATOM 672 C CA . LYS A 1 92 ? -6.981 9.224 16.599 1.00 88.12 92 LYS A CA 1
ATOM 673 C C . LYS A 1 92 ? -7.966 9.204 15.425 1.00 88.12 92 LYS A C 1
ATOM 675 O O . LYS A 1 92 ? -9.177 9.290 15.633 1.00 88.12 92 LYS A O 1
ATOM 680 N N . ALA A 1 93 ? -7.453 9.128 14.198 1.00 86.31 93 ALA A N 1
ATOM 681 C CA . ALA A 1 93 ? -8.255 9.050 12.981 1.00 86.31 93 ALA A CA 1
ATOM 682 C C . ALA A 1 93 ? -8.898 7.667 12.775 1.00 86.31 93 ALA A C 1
ATOM 684 O O . ALA A 1 93 ? -9.848 7.547 11.998 1.00 86.31 93 ALA A O 1
ATOM 685 N N . PHE A 1 94 ? -8.419 6.630 13.468 1.00 83.75 94 PHE A N 1
ATOM 686 C CA . PHE A 1 94 ? -8.949 5.281 13.344 1.00 83.75 94 PHE A CA 1
ATOM 687 C C . PHE A 1 94 ? -10.340 5.152 13.972 1.00 83.75 94 PHE A C 1
ATOM 689 O O . PHE A 1 94 ? -10.514 5.035 15.182 1.00 83.75 94 PHE A O 1
ATOM 696 N N . LYS A 1 95 ? -11.350 5.170 13.100 1.00 82.25 95 LYS A N 1
ATOM 697 C CA . LYS A 1 95 ? -12.767 4.926 13.407 1.00 82.25 95 LYS A CA 1
ATOM 698 C C . LYS A 1 95 ? -13.352 3.953 12.382 1.00 82.25 95 LYS A C 1
ATOM 700 O O . LYS A 1 95 ? -14.329 4.254 11.703 1.00 82.25 95 LYS A O 1
ATOM 705 N N . ALA A 1 96 ? -12.668 2.829 12.198 1.00 81.31 96 ALA A N 1
ATOM 706 C CA . ALA A 1 96 ? -12.909 1.860 11.136 1.00 81.31 96 ALA A CA 1
ATOM 707 C C . ALA A 1 96 ? -12.740 0.429 11.674 1.00 81.31 96 ALA A C 1
ATOM 709 O O . ALA A 1 96 ? -12.187 0.235 12.753 1.00 81.31 96 ALA A O 1
ATOM 710 N N . SER A 1 97 ? -13.203 -0.576 10.932 1.00 79.31 97 SER A N 1
ATOM 711 C CA . SER A 1 97 ? -12.959 -1.991 11.252 1.00 79.31 97 SER A CA 1
ATOM 712 C C . SER A 1 97 ? -11.676 -2.517 10.601 1.00 79.31 97 SER A C 1
ATOM 714 O O . SER A 1 97 ? -11.109 -3.511 11.048 1.00 79.31 97 SER A O 1
ATOM 716 N N . ILE A 1 98 ? -11.210 -1.854 9.538 1.00 82.75 98 ILE A N 1
ATOM 717 C CA . ILE A 1 98 ? -10.016 -2.236 8.781 1.00 82.75 98 ILE A CA 1
ATOM 718 C C . ILE A 1 98 ? -9.235 -1.007 8.302 1.00 82.75 98 ILE A C 1
ATOM 720 O O . ILE A 1 98 ? -9.788 0.084 8.156 1.00 82.75 98 ILE A O 1
ATOM 724 N N . VAL A 1 99 ? -7.936 -1.186 8.053 1.00 84.19 99 VAL A N 1
ATOM 725 C CA . VAL A 1 99 ? -7.066 -0.168 7.450 1.00 84.19 99 VAL A CA 1
ATOM 726 C C . VAL A 1 99 ? -6.592 -0.635 6.078 1.00 84.19 99 VAL A C 1
ATOM 728 O O . VAL A 1 99 ? -6.152 -1.772 5.926 1.00 84.19 99 VAL A O 1
ATOM 731 N N . VAL A 1 100 ? -6.642 0.263 5.096 1.00 88.50 100 VAL A N 1
ATOM 732 C CA . VAL A 1 100 ? -6.081 0.085 3.754 1.00 88.50 100 VAL A CA 1
ATOM 733 C C . VAL A 1 100 ? -4.904 1.043 3.607 1.00 88.50 100 VAL A C 1
ATOM 735 O O . VAL A 1 100 ? -5.087 2.252 3.486 1.00 88.50 100 VAL A O 1
ATOM 738 N N . SER A 1 101 ? -3.683 0.512 3.635 1.00 88.38 101 SER A N 1
ATOM 739 C CA . SER A 1 101 ? -2.485 1.314 3.381 1.00 88.38 101 SER A CA 1
ATOM 740 C C . SER A 1 101 ? -2.252 1.469 1.878 1.00 88.38 101 SER A C 1
ATOM 742 O O . SER A 1 101 ? -2.293 0.482 1.144 1.00 88.38 101 SER A O 1
ATOM 744 N N . ILE A 1 102 ? -1.993 2.692 1.416 1.00 87.56 102 ILE A N 1
ATOM 745 C CA . ILE A 1 102 ? -1.667 3.006 0.021 1.00 87.56 102 ILE A CA 1
ATOM 746 C C . ILE A 1 102 ? -0.309 3.707 -0.019 1.00 87.56 102 ILE A C 1
ATOM 748 O O . ILE A 1 102 ? -0.121 4.762 0.585 1.00 87.56 102 ILE A O 1
ATOM 752 N N . GLY A 1 103 ? 0.636 3.151 -0.778 1.00 79.44 103 GLY A N 1
ATOM 753 C CA . GLY A 1 103 ? 1.943 3.762 -1.008 1.00 79.44 103 GLY A CA 1
ATOM 754 C C . GLY A 1 103 ? 3.114 2.810 -0.801 1.00 79.44 103 GLY A C 1
ATOM 755 O O . GLY A 1 103 ? 2.970 1.598 -0.909 1.00 79.44 103 GLY A O 1
ATOM 756 N N . GLY A 1 104 ? 4.292 3.392 -0.562 1.00 76.44 104 GLY A N 1
ATOM 757 C CA . GLY A 1 104 ? 5.524 2.653 -0.272 1.00 76.44 104 GLY A CA 1
ATOM 758 C C . GLY A 1 104 ? 5.691 2.323 1.217 1.00 76.44 104 GLY A C 1
ATOM 759 O O . GLY A 1 104 ? 4.721 2.296 1.970 1.00 76.44 104 GLY A O 1
ATOM 760 N N . GLY A 1 105 ? 6.941 2.132 1.654 1.00 75.38 105 GLY A N 1
ATOM 761 C CA . GLY A 1 105 ? 7.264 1.697 3.020 1.00 75.38 105 GLY A CA 1
ATOM 762 C C . GLY A 1 105 ? 6.673 2.577 4.124 1.00 75.38 105 GLY A C 1
ATOM 763 O O . GLY A 1 105 ? 6.051 2.053 5.038 1.00 75.38 105 GLY A O 1
ATOM 764 N N . SER A 1 106 ? 6.760 3.911 4.023 1.00 83.25 106 SER A N 1
ATOM 765 C CA . SER A 1 106 ? 6.325 4.785 5.130 1.00 83.25 106 SER A CA 1
ATOM 766 C C . SER A 1 106 ? 4.829 4.660 5.482 1.00 83.25 106 SER A C 1
ATOM 768 O O . SER A 1 106 ? 4.537 4.409 6.649 1.00 83.25 106 SER A O 1
ATOM 770 N N . PRO A 1 107 ? 3.859 4.752 4.543 1.00 83.81 107 PRO A N 1
ATOM 771 C CA . PRO A 1 107 ? 2.454 4.474 4.867 1.00 83.81 107 PRO A CA 1
ATOM 772 C C . PRO A 1 107 ? 2.192 3.053 5.383 1.00 83.81 107 PRO A C 1
ATOM 774 O O . PRO A 1 107 ? 1.318 2.875 6.236 1.00 83.81 107 PRO A O 1
ATOM 777 N N . ILE A 1 108 ? 2.933 2.052 4.891 1.00 82.69 108 ILE A N 1
ATOM 778 C CA . ILE A 1 108 ? 2.803 0.652 5.325 1.00 82.69 108 ILE A CA 1
ATOM 779 C C . ILE A 1 108 ? 3.267 0.508 6.776 1.00 82.69 108 ILE A C 1
ATOM 781 O O . ILE A 1 108 ? 2.529 -0.011 7.613 1.00 82.69 108 ILE A O 1
ATOM 785 N N . ASP A 1 109 ? 4.453 1.015 7.098 1.00 82.00 109 ASP A N 1
ATOM 786 C CA . ASP A 1 109 ? 5.029 0.938 8.438 1.00 82.00 109 ASP A CA 1
ATOM 787 C C . ASP A 1 109 ? 4.215 1.761 9.435 1.00 82.00 109 ASP A C 1
ATOM 789 O O . ASP A 1 109 ? 3.888 1.273 10.515 1.00 82.00 109 ASP A O 1
ATOM 793 N N . ALA A 1 110 ? 3.776 2.961 9.044 1.00 84.50 110 ALA A N 1
ATOM 794 C CA . ALA A 1 110 ? 2.874 3.764 9.860 1.00 84.50 110 ALA A CA 1
ATOM 795 C C . ALA A 1 110 ? 1.579 3.010 10.178 1.00 84.50 110 ALA A C 1
ATOM 797 O O . ALA A 1 110 ? 1.147 2.993 11.326 1.00 84.50 110 ALA A O 1
ATOM 798 N N . THR A 1 111 ? 0.987 2.339 9.185 1.00 83.81 111 THR A N 1
ATOM 799 C CA . THR A 1 111 ? -0.232 1.540 9.374 1.00 83.81 111 THR A CA 1
ATOM 800 C C . THR A 1 111 ? -0.008 0.406 10.367 1.00 83.81 111 THR A C 1
ATOM 802 O O . THR A 1 111 ? -0.824 0.215 11.268 1.00 83.81 111 THR A O 1
ATOM 805 N N . LYS A 1 112 ? 1.106 -0.324 10.245 1.00 83.62 112 LYS A N 1
ATOM 806 C CA . LYS A 1 112 ? 1.445 -1.397 11.185 1.00 83.62 112 LYS A CA 1
ATOM 807 C C . LYS A 1 112 ? 1.587 -0.868 12.608 1.00 83.62 112 LYS A C 1
ATOM 809 O O . LYS A 1 112 ? 1.063 -1.485 13.527 1.00 83.62 112 LYS A O 1
ATOM 814 N N . ILE A 1 113 ? 2.251 0.275 12.791 1.00 83.38 113 ILE A N 1
ATOM 815 C CA . ILE A 1 113 ? 2.447 0.860 14.122 1.00 83.38 113 ILE A CA 1
ATOM 816 C C . ILE A 1 113 ? 1.130 1.420 14.682 1.00 83.38 113 ILE A C 1
ATOM 818 O O . ILE A 1 113 ? 0.854 1.232 15.863 1.00 83.38 113 ILE A O 1
ATOM 822 N N . ILE A 1 114 ? 0.281 2.047 13.857 1.00 83.44 114 ILE A N 1
ATOM 823 C CA . ILE A 1 114 ? -1.071 2.480 14.257 1.00 83.44 114 ILE A CA 1
ATOM 824 C C . ILE A 1 114 ? -1.872 1.278 14.768 1.00 83.44 114 ILE A C 1
ATOM 826 O O . ILE A 1 114 ? -2.411 1.326 15.871 1.00 83.44 114 ILE A O 1
ATOM 830 N N . LEU A 1 115 ? -1.907 0.182 14.002 1.00 81.44 115 LEU A N 1
ATOM 831 C CA . LEU A 1 115 ? -2.602 -1.044 14.397 1.00 81.44 115 LEU A CA 1
ATOM 832 C C . LEU A 1 115 ? -2.002 -1.651 15.664 1.00 81.44 115 LEU A C 1
ATOM 834 O O . LEU A 1 115 ? -2.751 -2.023 16.560 1.00 81.44 115 LEU A O 1
ATOM 838 N N . TYR A 1 116 ? -0.675 -1.714 15.765 1.00 82.31 116 TYR A N 1
ATOM 839 C CA . TYR A 1 116 ? 0.013 -2.208 16.953 1.00 82.31 116 TYR A CA 1
ATOM 840 C C . TYR A 1 116 ? -0.372 -1.403 18.203 1.00 82.31 116 TYR A C 1
ATOM 842 O O . TYR A 1 116 ? -0.766 -1.989 19.205 1.00 82.31 116 TYR A O 1
ATOM 850 N N . ARG A 1 117 ? -0.366 -0.065 18.125 1.00 80.31 117 ARG A N 1
ATOM 851 C CA . ARG A 1 117 ? -0.771 0.817 19.233 1.00 80.31 117 ARG A CA 1
ATOM 852 C C . ARG A 1 117 ? -2.233 0.660 19.628 1.00 80.31 117 ARG A C 1
ATOM 854 O O . ARG A 1 117 ? -2.533 0.718 20.808 1.00 80.31 117 ARG A O 1
ATOM 861 N N . LEU A 1 118 ? -3.129 0.441 18.667 1.00 77.62 118 LEU A N 1
ATOM 862 C CA . LEU A 1 118 ? -4.544 0.183 18.956 1.00 77.62 118 LEU A CA 1
ATOM 863 C C . LEU A 1 118 ? -4.767 -1.141 19.707 1.00 77.62 118 LEU A C 1
ATOM 865 O O . LEU A 1 118 ? -5.795 -1.290 20.357 1.00 77.62 118 LEU A O 1
ATOM 869 N N . HIS A 1 119 ? -3.829 -2.090 19.605 1.00 74.00 119 HIS A N 1
ATOM 870 C CA . HIS A 1 119 ? -3.876 -3.372 20.316 1.00 74.00 119 HIS A CA 1
ATOM 871 C C . HIS A 1 119 ? -3.041 -3.383 21.608 1.00 74.00 119 HIS A C 1
ATOM 873 O O . HIS A 1 119 ? -3.146 -4.337 22.376 1.00 74.00 119 HIS A O 1
ATOM 879 N N . GLN A 1 120 ? -2.205 -2.369 21.851 1.00 72.62 120 GLN A N 1
ATOM 880 C CA . GLN A 1 120 ? -1.482 -2.220 23.112 1.00 72.62 120 GLN A CA 1
ATOM 881 C C . GLN A 1 120 ? -2.434 -1.629 24.158 1.00 72.62 120 GLN A C 1
ATOM 883 O O . GLN A 1 120 ? -2.993 -0.555 23.959 1.00 72.62 120 GLN A O 1
ATOM 888 N N . GLU A 1 121 ? -2.619 -2.330 25.276 1.00 54.59 121 GLU A N 1
ATOM 889 C CA . GLU A 1 121 ? -3.478 -1.873 26.380 1.00 54.59 121 GLU A CA 1
ATOM 890 C C . GLU A 1 121 ? -2.814 -0.782 27.243 1.00 54.59 121 GLU A C 1
ATOM 892 O O . GLU A 1 121 ? -3.503 -0.086 27.986 1.00 54.59 121 GLU A O 1
ATOM 897 N N . ASP A 1 122 ? -1.493 -0.608 27.132 1.00 53.62 122 ASP A N 1
ATOM 898 C CA . ASP A 1 122 ? -0.701 0.303 27.962 1.00 53.62 122 ASP A CA 1
ATOM 899 C C . ASP A 1 122 ? -0.065 1.424 27.122 1.00 53.62 122 ASP A C 1
ATOM 901 O O . ASP A 1 122 ? 0.506 1.183 26.053 1.00 53.62 122 ASP A O 1
ATOM 905 N N . GLY A 1 123 ? -0.157 2.657 27.625 1.00 54.53 123 GLY A N 1
ATOM 906 C CA . GLY A 1 123 ? 0.248 3.920 26.995 1.00 54.53 123 GLY A CA 1
ATOM 907 C C . GLY A 1 123 ? 1.761 4.124 26.874 1.00 54.53 123 GLY A C 1
ATOM 908 O O . GLY A 1 123 ? 2.244 5.243 27.028 1.00 54.53 123 GLY A O 1
ATOM 909 N N . SER A 1 124 ? 2.505 3.048 26.631 1.00 56.75 124 SER A N 1
ATOM 910 C CA . SER A 1 124 ? 3.950 3.057 26.416 1.00 56.75 124 SER A CA 1
ATOM 911 C C . SER A 1 124 ? 4.334 3.809 25.135 1.00 56.75 124 SER A C 1
ATOM 913 O O . SER A 1 124 ? 3.671 3.719 24.096 1.00 56.75 124 SER A O 1
ATOM 915 N N . GLU A 1 125 ? 5.420 4.577 25.226 1.00 57.00 125 GLU A N 1
ATOM 916 C CA . GLU A 1 125 ? 6.026 5.276 24.090 1.00 57.00 125 GLU A CA 1
ATOM 917 C C . GLU A 1 125 ? 6.539 4.269 23.041 1.00 57.00 125 GLU A C 1
ATOM 919 O O . GLU A 1 125 ? 6.880 3.136 23.389 1.00 57.00 125 GLU A O 1
ATOM 924 N N . PRO A 1 126 ? 6.579 4.638 21.746 1.00 56.06 126 PRO A N 1
ATOM 925 C CA . PRO A 1 126 ? 7.034 3.728 20.702 1.00 56.06 126 PRO A CA 1
ATOM 926 C C . PRO A 1 126 ? 8.480 3.294 20.936 1.00 56.06 126 PRO A C 1
ATOM 928 O O . PRO A 1 126 ? 9.363 4.133 21.096 1.00 56.06 126 PRO A O 1
ATOM 931 N N . GLU A 1 127 ? 8.724 1.989 20.862 1.00 61.28 127 GLU A N 1
ATOM 932 C CA . GLU A 1 127 ? 10.075 1.479 20.654 1.00 61.28 127 GLU A CA 1
ATOM 933 C C . GLU A 1 127 ? 10.563 1.847 19.246 1.00 61.28 127 GLU A C 1
ATOM 935 O O . GLU A 1 127 ? 9.786 1.868 18.285 1.00 61.28 127 GLU A O 1
ATOM 940 N N . ASP A 1 128 ? 11.869 2.089 19.119 1.00 62.75 128 ASP A N 1
ATOM 941 C CA . ASP A 1 128 ? 12.521 2.424 17.846 1.00 62.75 128 ASP A CA 1
ATOM 942 C C . ASP A 1 128 ? 12.424 1.287 16.808 1.00 62.75 128 ASP A C 1
ATOM 944 O O . ASP A 1 128 ? 12.582 1.512 15.606 1.00 6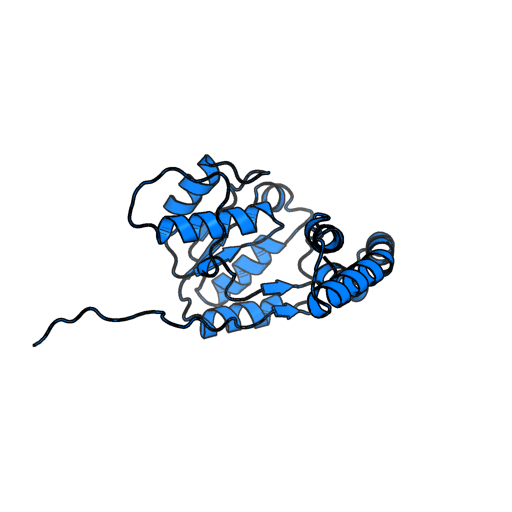2.75 128 ASP A O 1
ATOM 948 N N . SER A 1 129 ? 12.136 0.058 17.250 1.00 64.94 129 SER A N 1
ATOM 949 C CA . SER A 1 129 ? 11.898 -1.095 16.383 1.00 64.94 129 SER A CA 1
ATOM 950 C C . SER A 1 129 ? 10.851 -2.025 16.981 1.00 64.94 129 SER A C 1
ATOM 952 O O . SER A 1 129 ? 10.998 -2.451 18.120 1.00 64.94 129 SER A O 1
ATOM 954 N N . VAL A 1 130 ? 9.849 -2.415 16.192 1.00 69.50 130 VAL A N 1
ATOM 955 C CA . VAL A 1 130 ? 8.845 -3.410 16.595 1.00 69.50 130 VAL A CA 1
ATOM 956 C C . VAL A 1 130 ? 8.826 -4.537 15.569 1.00 69.50 130 VAL A C 1
ATOM 958 O O . VAL A 1 130 ? 8.697 -4.293 14.369 1.00 69.50 130 VAL A O 1
ATOM 961 N N . SER A 1 131 ? 8.951 -5.779 16.038 1.00 73.75 131 SER A N 1
ATOM 962 C CA . SER A 1 131 ? 8.881 -6.982 15.205 1.00 73.75 131 SER A CA 1
ATOM 963 C C . SER A 1 131 ? 7.927 -7.992 15.834 1.00 73.75 131 SER A C 1
ATOM 965 O O . SER A 1 131 ? 8.331 -8.811 16.657 1.00 73.75 131 SER A O 1
ATOM 967 N N . ASP A 1 132 ? 6.662 -7.951 15.419 1.00 69.81 132 ASP A N 1
ATOM 968 C CA . ASP A 1 132 ? 5.613 -8.856 15.890 1.00 69.81 132 ASP A CA 1
ATOM 969 C C . ASP A 1 132 ? 4.911 -9.530 14.693 1.00 69.81 132 ASP A C 1
ATOM 971 O O . ASP A 1 132 ? 4.478 -8.829 13.771 1.00 69.81 132 ASP A O 1
ATOM 975 N N . PRO A 1 133 ? 4.747 -10.869 14.675 1.00 71.06 133 PRO A N 1
ATOM 976 C CA . PRO A 1 133 ? 4.034 -11.572 13.604 1.00 71.06 133 PRO A CA 1
ATOM 977 C C . PRO A 1 133 ? 2.610 -11.056 13.341 1.00 71.06 133 PRO A C 1
ATOM 979 O O . PRO A 1 133 ? 2.117 -11.154 12.219 1.00 71.06 133 PRO A O 1
ATOM 982 N N . ARG A 1 134 ? 1.949 -10.472 14.348 1.00 68.56 134 ARG A N 1
ATOM 983 C CA . ARG A 1 134 ? 0.606 -9.878 14.243 1.00 68.56 134 ARG A CA 1
ATOM 984 C C . ARG A 1 134 ? 0.582 -8.589 13.417 1.00 68.56 134 ARG A C 1
ATOM 986 O O . ARG A 1 134 ? -0.494 -8.150 13.025 1.00 68.56 134 ARG A O 1
ATOM 993 N N . MET A 1 135 ? 1.743 -7.998 13.126 1.00 70.50 135 MET A N 1
ATOM 994 C CA . MET A 1 135 ? 1.887 -6.829 12.247 1.00 70.50 135 MET A CA 1
ATOM 995 C C . MET A 1 135 ? 1.972 -7.204 10.761 1.00 70.50 135 MET A C 1
ATOM 997 O O . MET A 1 135 ? 2.092 -6.320 9.907 1.00 70.50 135 MET A O 1
ATOM 1001 N N . ALA A 1 136 ? 1.934 -8.498 10.425 1.00 70.19 136 ALA A N 1
ATOM 1002 C CA . ALA A 1 136 ? 1.827 -8.927 9.040 1.00 70.19 136 ALA A CA 1
ATOM 1003 C C . ALA A 1 136 ? 0.496 -8.435 8.434 1.00 70.19 136 ALA A C 1
ATOM 1005 O O . ALA A 1 136 ? -0.554 -8.560 9.072 1.00 70.19 136 ALA A O 1
ATOM 1006 N N . PRO A 1 137 ? 0.506 -7.879 7.209 1.00 75.69 137 PRO A N 1
ATOM 1007 C CA . PRO A 1 137 ? -0.729 -7.496 6.542 1.00 75.69 137 PRO A CA 1
ATOM 1008 C C . PRO A 1 137 ? -1.590 -8.735 6.277 1.00 75.69 137 PRO A C 1
ATOM 1010 O O . PRO A 1 137 ? -1.079 -9.796 5.922 1.00 75.69 137 PRO A O 1
ATOM 1013 N N . ALA A 1 138 ? -2.907 -8.585 6.409 1.00 75.00 138 ALA A N 1
ATOM 1014 C CA . ALA A 1 138 ? -3.840 -9.683 6.169 1.00 75.00 138 ALA A CA 1
ATOM 1015 C C . ALA A 1 138 ? -3.925 -10.078 4.680 1.00 75.00 138 ALA A C 1
ATOM 1017 O O . ALA A 1 138 ? -4.159 -11.245 4.381 1.00 75.00 138 ALA A O 1
ATOM 1018 N N . GLY A 1 139 ? -3.675 -9.128 3.772 1.00 78.06 139 GLY A N 1
ATOM 1019 C CA . GLY A 1 139 ? -3.576 -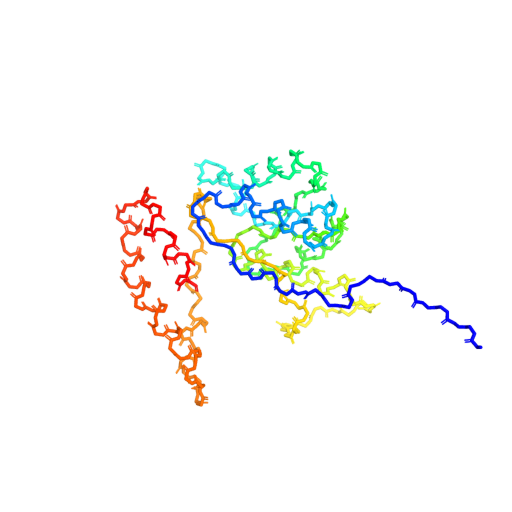9.329 2.326 1.00 78.06 139 GLY A CA 1
ATOM 1020 C C . GLY A 1 139 ? -2.761 -8.211 1.670 1.00 78.06 139 GLY A C 1
ATOM 1021 O O . GLY A 1 139 ? -2.628 -7.122 2.232 1.00 78.06 139 GLY A O 1
ATOM 1022 N N . ILE A 1 140 ? -2.194 -8.485 0.493 1.00 84.62 140 ILE A N 1
ATOM 1023 C CA . ILE A 1 140 ? -1.397 -7.525 -0.290 1.00 84.62 140 ILE A CA 1
ATOM 1024 C C . ILE A 1 140 ? -1.957 -7.483 -1.713 1.00 84.62 140 ILE A C 1
ATOM 1026 O O . ILE A 1 140 ? -2.110 -8.532 -2.336 1.00 84.62 140 ILE A O 1
ATOM 1030 N N . ILE A 1 141 ? -2.234 -6.284 -2.232 1.00 83.94 141 ILE A N 1
ATOM 1031 C CA . ILE A 1 141 ? -2.656 -6.069 -3.624 1.00 83.94 141 ILE A CA 1
ATOM 1032 C C . ILE A 1 141 ? -1.523 -5.370 -4.375 1.00 83.94 141 ILE A C 1
ATOM 1034 O O . ILE A 1 141 ? -1.105 -4.277 -3.994 1.00 83.94 141 ILE A O 1
ATOM 1038 N N . LEU A 1 142 ? -1.048 -5.991 -5.454 1.00 84.38 142 LEU A N 1
ATOM 1039 C CA . LEU A 1 142 ? -0.043 -5.434 -6.357 1.00 84.38 142 LEU A CA 1
ATOM 1040 C C . LEU A 1 142 ? -0.673 -5.190 -7.733 1.00 84.38 142 LEU A C 1
ATOM 1042 O O . LEU A 1 142 ? -0.844 -6.125 -8.515 1.00 84.38 142 LEU A O 1
ATOM 1046 N N . ASP A 1 143 ? -0.987 -3.933 -8.040 1.00 84.69 143 ASP A N 1
ATOM 1047 C CA . ASP A 1 143 ? -1.693 -3.538 -9.263 1.00 84.69 143 ASP A CA 1
ATOM 1048 C C . ASP A 1 143 ? -0.883 -2.505 -10.064 1.00 84.69 143 ASP A C 1
ATOM 1050 O O . ASP A 1 143 ? -0.635 -1.390 -9.602 1.00 84.69 143 ASP A O 1
ATOM 1054 N N . ALA A 1 144 ? -0.460 -2.874 -11.276 1.00 83.44 144 ALA A N 1
ATOM 1055 C CA . ALA A 1 144 ? 0.312 -2.003 -12.157 1.00 83.44 144 ALA A CA 1
ATOM 1056 C C . ALA A 1 144 ? -0.486 -0.848 -12.787 1.00 83.44 144 ALA A C 1
ATOM 1058 O O . ALA A 1 144 ? 0.150 0.112 -13.240 1.00 83.44 144 ALA A O 1
ATOM 1059 N N . GLU A 1 145 ? -1.822 -0.916 -12.840 1.00 82.75 145 GLU A N 1
ATOM 1060 C CA . GLU A 1 145 ? -2.682 0.162 -13.359 1.00 82.75 145 GLU A CA 1
ATOM 1061 C C . GLU A 1 145 ? -2.797 1.324 -12.374 1.00 82.75 145 GLU A C 1
ATOM 1063 O O . GLU A 1 145 ? -2.878 2.487 -12.779 1.00 82.75 145 GLU A O 1
ATOM 1068 N N . LEU A 1 146 ? -2.716 1.037 -11.072 1.00 76.12 146 LEU A N 1
ATOM 1069 C CA . LEU A 1 146 ? -2.547 2.067 -10.058 1.00 76.12 146 LEU A CA 1
ATOM 1070 C C . LEU A 1 146 ? -1.171 2.709 -10.272 1.00 76.12 146 LEU A C 1
ATOM 1072 O O . LEU A 1 146 ? -0.135 2.093 -10.044 1.00 76.12 146 LEU A O 1
ATOM 1076 N N . ASN A 1 147 ? -1.152 3.949 -10.770 1.00 55.34 147 ASN A N 1
ATOM 1077 C CA . ASN A 1 147 ? 0.026 4.652 -11.299 1.00 55.34 147 ASN A CA 1
ATOM 1078 C C . ASN A 1 147 ? 1.211 4.920 -10.330 1.00 55.34 147 ASN A C 1
ATOM 1080 O O . ASN A 1 147 ? 2.045 5.785 -10.594 1.00 55.34 147 ASN A O 1
ATOM 1084 N N . LEU A 1 148 ? 1.348 4.177 -9.227 1.00 47.88 148 LEU A N 1
ATOM 1085 C CA . LEU A 1 148 ? 2.456 4.290 -8.288 1.00 47.88 148 LEU A CA 1
ATOM 1086 C C . LEU A 1 148 ? 3.566 3.314 -8.646 1.00 47.88 148 LEU A C 1
ATOM 1088 O O . LEU A 1 148 ? 3.636 2.161 -8.231 1.00 47.88 148 LEU A O 1
ATOM 1092 N N . VAL A 1 149 ? 4.548 3.885 -9.327 1.00 36.66 149 VAL A N 1
ATOM 1093 C CA . VAL A 1 149 ? 5.937 3.518 -9.110 1.00 36.66 149 VAL A CA 1
ATOM 1094 C C . VAL A 1 149 ? 6.344 4.041 -7.725 1.00 36.66 149 VAL A C 1
ATOM 1096 O O . VAL A 1 149 ? 6.778 5.178 -7.590 1.00 36.66 149 VAL A O 1
ATOM 1099 N N . ALA A 1 150 ? 6.238 3.203 -6.698 1.00 33.81 150 ALA A N 1
ATOM 1100 C CA . ALA A 1 150 ? 7.010 3.358 -5.467 1.00 33.81 150 ALA A CA 1
ATOM 1101 C C . ALA A 1 150 ? 7.678 2.025 -5.127 1.00 33.81 150 ALA A C 1
ATOM 1103 O O . ALA A 1 150 ? 7.442 1.424 -4.090 1.00 33.81 150 ALA A O 1
ATOM 1104 N N . VAL A 1 151 ? 8.551 1.581 -6.035 1.00 28.20 151 VAL A N 1
ATOM 1105 C CA . VAL A 1 151 ? 9.664 0.729 -5.619 1.00 28.20 151 VAL A CA 1
ATOM 1106 C C . VAL A 1 151 ? 10.609 1.687 -4.924 1.00 28.20 151 VAL A C 1
ATOM 1108 O O . VAL A 1 151 ? 11.401 2.368 -5.579 1.00 28.20 151 VAL A O 1
ATOM 1111 N N . GLN A 1 152 ? 10.481 1.816 -3.607 1.00 26.83 152 GLN A N 1
ATOM 1112 C CA . GLN A 1 152 ? 11.694 2.105 -2.872 1.00 26.83 152 GLN A CA 1
ATOM 1113 C C . GLN A 1 152 ? 12.564 0.881 -3.131 1.00 26.83 152 GLN A C 1
ATOM 1115 O O . GLN A 1 152 ? 12.106 -0.246 -2.963 1.00 26.83 152 GLN A O 1
ATOM 1120 N N . MET A 1 153 ? 13.766 1.092 -3.659 1.00 28.59 153 MET A N 1
ATOM 1121 C CA . MET A 1 153 ? 14.786 0.062 -3.608 1.00 28.59 153 MET A CA 1
ATOM 1122 C C . MET A 1 153 ? 15.036 -0.225 -2.132 1.00 28.59 153 MET A C 1
ATOM 1124 O O . MET A 1 153 ? 15.894 0.387 -1.503 1.00 28.59 153 MET A O 1
ATOM 1128 N N . THR A 1 154 ? 14.247 -1.114 -1.552 1.00 32.34 154 THR A N 1
ATOM 1129 C CA . THR A 1 154 ? 14.600 -1.746 -0.306 1.00 32.34 154 THR A CA 1
ATOM 1130 C C . THR A 1 154 ? 15.638 -2.778 -0.675 1.00 32.34 154 THR A C 1
ATOM 1132 O O . THR A 1 154 ? 15.345 -3.911 -1.047 1.00 32.34 154 THR A O 1
ATOM 1135 N N . ALA A 1 155 ? 16.884 -2.335 -0.546 1.00 31.56 155 ALA A N 1
ATOM 1136 C CA . ALA A 1 155 ? 18.029 -3.201 -0.383 1.00 31.56 155 ALA A CA 1
ATOM 1137 C C . ALA A 1 155 ? 17.754 -4.334 0.629 1.00 31.56 155 ALA A C 1
ATOM 1139 O O . ALA A 1 155 ? 18.426 -5.341 0.508 1.00 31.56 155 ALA A O 1
ATOM 1140 N N . LEU A 1 156 ? 16.740 -4.249 1.510 1.00 37.88 156 LEU A N 1
ATOM 1141 C CA . LEU A 1 156 ? 16.345 -5.268 2.497 1.00 37.88 156 LEU A CA 1
ATOM 1142 C C . LEU A 1 156 ? 16.251 -6.712 1.969 1.00 37.88 156 LEU A C 1
ATOM 1144 O O . LEU A 1 156 ? 16.731 -7.615 2.647 1.00 37.88 156 LEU A O 1
ATOM 1148 N N . HIS A 1 157 ? 15.674 -6.973 0.785 1.00 51.41 157 HIS A N 1
ATOM 1149 C CA . HIS A 1 157 ? 15.623 -8.356 0.277 1.00 51.41 157 HIS A CA 1
ATOM 1150 C C . HIS A 1 157 ? 17.018 -8.847 -0.140 1.00 51.41 157 HIS A C 1
ATOM 1152 O O . HIS A 1 157 ? 17.445 -9.927 0.256 1.00 51.41 157 HIS A O 1
ATOM 1158 N N . SER A 1 158 ? 17.785 -8.037 -0.877 1.00 52.56 158 SER A N 1
ATOM 1159 C CA . SER A 1 158 ? 19.181 -8.369 -1.203 1.00 52.56 158 SER A CA 1
ATOM 1160 C C . SER A 1 158 ? 20.109 -8.331 0.012 1.00 52.56 158 SER A C 1
ATOM 1162 O O . SER A 1 158 ? 21.128 -9.008 0.024 1.00 52.56 158 SER A O 1
ATOM 1164 N N . GLU A 1 159 ? 19.763 -7.570 1.045 1.00 61.53 159 GLU A N 1
ATOM 1165 C CA . GLU A 1 159 ? 20.537 -7.423 2.270 1.00 61.53 159 GLU A CA 1
ATOM 1166 C C . GLU A 1 159 ? 20.534 -8.732 3.058 1.00 61.53 159 GLU A C 1
ATOM 1168 O O . GLU A 1 159 ? 21.565 -9.140 3.592 1.00 61.53 159 GLU A O 1
ATOM 1173 N N . ALA A 1 160 ? 19.421 -9.469 2.994 1.00 64.69 160 ALA A N 1
ATOM 1174 C CA . ALA A 1 160 ? 19.333 -10.827 3.509 1.00 64.69 160 ALA A CA 1
ATOM 1175 C C . ALA A 1 160 ? 20.358 -11.780 2.862 1.00 64.69 160 ALA A C 1
ATOM 1177 O O . ALA A 1 160 ? 20.772 -12.741 3.507 1.00 64.69 160 ALA A O 1
ATOM 1178 N N . LEU A 1 161 ? 20.833 -11.526 1.630 1.00 77.44 161 LEU A N 1
ATOM 1179 C CA . LEU A 1 161 ? 21.890 -12.343 1.007 1.00 77.44 161 LEU A CA 1
ATOM 1180 C C . LEU A 1 161 ? 23.246 -12.210 1.715 1.00 77.44 161 LEU A C 1
ATOM 1182 O O . LEU A 1 161 ? 24.085 -13.098 1.558 1.00 77.44 161 LEU A O 1
ATOM 1186 N N . TYR A 1 162 ? 23.466 -11.142 2.488 1.00 78.31 162 TYR A N 1
ATOM 1187 C CA . TYR A 1 162 ? 24.669 -10.986 3.310 1.00 78.31 162 TYR A CA 1
ATOM 1188 C C . TYR A 1 162 ? 24.576 -11.732 4.645 1.00 78.31 162 TYR A C 1
ATOM 1190 O O . TYR A 1 162 ? 25.587 -11.867 5.335 1.00 78.31 162 TYR A O 1
ATOM 1198 N N . TRP A 1 163 ? 23.398 -12.240 5.024 1.00 78.69 163 TRP A N 1
ATOM 1199 C CA . TRP A 1 163 ? 23.251 -13.003 6.258 1.00 78.69 163 TRP A CA 1
ATOM 1200 C C . TRP A 1 163 ? 23.918 -14.371 6.132 1.00 78.69 163 TRP A C 1
ATOM 1202 O O . TRP A 1 163 ?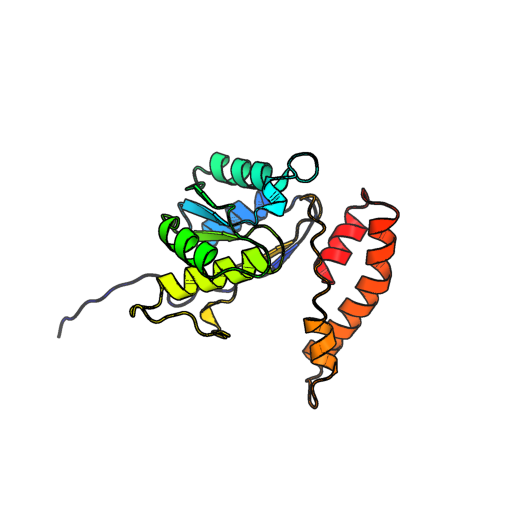 23.558 -15.211 5.299 1.00 78.69 163 TRP A O 1
ATOM 1212 N N . VAL A 1 164 ? 24.890 -14.614 7.011 1.00 82.38 164 VAL A N 1
ATOM 1213 C CA . VAL A 1 164 ? 25.533 -15.920 7.144 1.00 82.38 164 VAL A CA 1
ATOM 1214 C C . VAL A 1 164 ? 24.471 -16.938 7.561 1.00 82.38 164 VAL A C 1
ATOM 1216 O O . VAL A 1 164 ? 23.836 -16.792 8.600 1.00 82.38 164 VAL A O 1
ATOM 1219 N N . GLY A 1 165 ? 24.279 -17.975 6.744 1.00 83.75 165 GLY A N 1
ATOM 1220 C CA . GLY A 1 165 ? 23.315 -19.042 7.026 1.00 83.75 165 GLY A CA 1
ATOM 1221 C C . GLY A 1 165 ? 21.905 -18.823 6.471 1.00 83.75 165 GLY A C 1
ATOM 1222 O O . GLY A 1 165 ? 21.000 -19.551 6.873 1.00 83.75 165 GLY A O 1
ATOM 1223 N N . LEU A 1 166 ? 21.698 -17.883 5.536 1.00 83.62 166 LEU A N 1
ATOM 1224 C CA . LEU A 1 166 ? 20.409 -17.740 4.849 1.00 83.62 166 LEU A CA 1
ATOM 1225 C C . LEU A 1 166 ? 19.991 -19.078 4.188 1.00 83.62 166 LEU A C 1
ATOM 1227 O O . LEU A 1 166 ? 20.722 -19.585 3.326 1.00 83.62 166 LEU A O 1
ATOM 1231 N N . PRO A 1 167 ? 18.829 -19.658 4.550 1.00 86.19 167 PRO A N 1
ATOM 1232 C CA . PRO A 1 167 ? 18.398 -20.937 4.000 1.00 86.19 167 PRO A CA 1
ATOM 1233 C C . PRO A 1 167 ? 18.059 -20.830 2.499 1.00 86.19 167 PRO A C 1
ATOM 1235 O O . PRO A 1 167 ? 17.789 -19.736 1.995 1.00 86.19 167 PRO A O 1
ATOM 1238 N N . PRO A 1 168 ? 18.042 -21.952 1.751 1.00 88.88 168 PRO A N 1
ATOM 1239 C CA . PRO A 1 168 ? 17.872 -21.918 0.297 1.00 88.88 168 PRO A CA 1
ATOM 1240 C C . PRO A 1 168 ? 16.599 -21.219 -0.217 1.00 88.88 168 PRO A C 1
ATOM 1242 O O . PRO A 1 168 ? 16.723 -20.471 -1.187 1.00 88.88 168 PRO A O 1
ATOM 1245 N N . PRO A 1 169 ? 15.400 -21.386 0.384 1.00 88.88 169 PRO A N 1
ATOM 1246 C CA . PRO A 1 169 ? 14.183 -20.776 -0.159 1.00 88.88 169 PRO A CA 1
ATOM 1247 C C . PRO A 1 169 ? 14.235 -19.240 -0.293 1.00 88.88 169 PRO A C 1
ATOM 1249 O O . PRO A 1 169 ? 14.083 -18.758 -1.417 1.00 88.88 169 PRO A O 1
ATOM 1252 N N . PRO A 1 170 ? 14.516 -18.446 0.763 1.00 83.88 170 PRO A N 1
ATOM 1253 C CA . PRO A 1 170 ? 14.629 -16.993 0.618 1.00 83.88 170 PRO A CA 1
ATOM 1254 C C . PRO A 1 170 ? 15.801 -16.588 -0.280 1.00 83.88 170 PRO A C 1
ATOM 1256 O O . PRO A 1 170 ? 15.687 -15.617 -1.022 1.00 83.88 170 PRO A O 1
ATOM 1259 N N . LYS A 1 171 ? 16.898 -17.358 -0.295 1.00 83.56 171 LYS A N 1
ATOM 1260 C CA . LYS A 1 171 ? 18.042 -17.104 -1.180 1.00 83.56 171 LYS A CA 1
ATOM 1261 C C . LYS A 1 171 ? 17.652 -17.168 -2.661 1.00 83.56 171 LYS A C 1
ATOM 1263 O O . LYS A 1 171 ? 18.026 -16.287 -3.430 1.00 83.56 171 LYS A O 1
ATOM 1268 N N . ILE A 1 172 ? 16.884 -18.186 -3.058 1.00 89.50 172 ILE A N 1
ATOM 1269 C CA . ILE A 1 172 ? 16.391 -18.349 -4.436 1.00 89.50 172 ILE A CA 1
ATOM 1270 C C . ILE A 1 172 ? 15.462 -17.191 -4.813 1.00 89.50 172 ILE A C 1
ATOM 1272 O O . ILE A 1 172 ? 15.622 -16.613 -5.888 1.00 89.50 172 ILE A O 1
ATOM 1276 N N . LEU A 1 173 ? 14.542 -16.821 -3.917 1.00 86.62 173 LEU A N 1
ATOM 1277 C CA . LEU A 1 173 ? 13.628 -15.698 -4.137 1.00 86.62 173 LEU A CA 1
ATOM 1278 C C . LEU A 1 173 ? 14.388 -14.381 -4.332 1.00 86.62 173 LEU A C 1
ATOM 1280 O O . LEU A 1 173 ? 14.090 -13.644 -5.265 1.00 86.62 173 LEU A O 1
ATOM 1284 N N . CYS A 1 174 ? 15.420 -14.124 -3.524 1.00 84.31 174 CYS A N 1
ATOM 1285 C CA . CYS A 1 174 ? 16.242 -12.921 -3.651 1.00 84.31 174 CYS A CA 1
ATOM 1286 C C . CYS A 1 174 ? 16.977 -12.862 -4.997 1.00 84.31 174 CYS A C 1
ATOM 1288 O O . CYS A 1 174 ? 16.986 -11.818 -5.644 1.00 84.31 174 CYS A O 1
ATOM 1290 N N . TYR A 1 175 ? 17.564 -13.971 -5.461 1.00 87.38 175 TYR A N 1
ATOM 1291 C CA . TYR A 1 175 ? 18.216 -13.991 -6.775 1.00 87.38 175 TYR A CA 1
ATOM 1292 C C . TYR A 1 175 ? 17.231 -13.799 -7.929 1.00 87.38 175 TYR A C 1
ATOM 1294 O O . TYR A 1 175 ? 17.543 -13.066 -8.868 1.00 87.38 175 TYR A O 1
ATOM 1302 N N . ALA A 1 176 ? 16.052 -14.425 -7.859 1.00 89.81 176 ALA A N 1
ATOM 1303 C CA . ALA A 1 176 ? 15.005 -14.244 -8.860 1.00 89.81 176 ALA A CA 1
ATOM 1304 C C . ALA A 1 176 ? 14.531 -12.782 -8.911 1.00 89.81 176 ALA A C 1
ATOM 1306 O O . ALA A 1 176 ? 14.497 -12.189 -9.987 1.00 89.81 176 ALA A O 1
ATOM 1307 N N . ALA A 1 177 ? 14.273 -12.177 -7.747 1.00 87.38 177 ALA A N 1
ATOM 1308 C CA . ALA A 1 177 ? 13.888 -10.774 -7.624 1.00 87.38 177 ALA A CA 1
ATOM 1309 C C . ALA A 1 177 ? 14.953 -9.833 -8.208 1.00 87.38 177 ALA A C 1
ATOM 1311 O O . ALA A 1 177 ? 14.635 -8.955 -9.006 1.00 87.38 177 ALA A O 1
ATOM 1312 N N . ILE A 1 178 ? 16.235 -10.055 -7.894 1.00 88.75 178 ILE A N 1
ATOM 1313 C CA . ILE A 1 178 ? 17.341 -9.269 -8.461 1.00 88.75 178 ILE A CA 1
ATOM 1314 C C . ILE A 1 178 ? 17.362 -9.386 -9.990 1.00 88.75 178 ILE A C 1
ATOM 1316 O O . ILE A 1 178 ? 17.427 -8.367 -10.679 1.00 88.75 178 ILE A O 1
ATOM 1320 N N . ALA A 1 179 ? 17.286 -10.604 -10.534 1.00 90.94 179 ALA A N 1
ATOM 1321 C CA . ALA A 1 179 ? 17.297 -10.824 -11.979 1.00 90.94 179 ALA A CA 1
ATOM 1322 C C . ALA A 1 179 ? 16.130 -10.104 -12.680 1.00 90.94 179 ALA A C 1
ATOM 1324 O O . ALA A 1 179 ? 16.331 -9.421 -13.690 1.00 90.94 179 ALA A O 1
ATOM 1325 N N . ASP A 1 180 ? 14.928 -10.197 -12.113 1.00 91.50 180 ASP A N 1
ATOM 1326 C CA . ASP A 1 180 ? 13.741 -9.529 -12.636 1.00 91.50 180 ASP A CA 1
ATOM 1327 C C . ASP A 1 180 ? 13.827 -8.003 -12.503 1.00 91.50 180 ASP A C 1
ATOM 1329 O O . ASP A 1 180 ? 13.443 -7.289 -13.432 1.00 91.50 180 ASP A O 1
ATOM 1333 N N . LEU A 1 181 ? 14.404 -7.470 -11.423 1.00 88.31 181 LEU A N 1
ATOM 1334 C CA . LEU A 1 181 ? 14.643 -6.033 -11.279 1.00 88.31 181 LEU A CA 1
ATOM 1335 C C . LEU A 1 181 ? 15.585 -5.512 -12.366 1.00 88.31 181 LEU A C 1
ATOM 1337 O O . LEU A 1 181 ? 15.249 -4.532 -13.032 1.00 88.31 181 LEU A O 1
ATOM 1341 N N . PHE A 1 182 ? 16.719 -6.176 -12.612 1.00 91.44 182 PHE A N 1
ATOM 1342 C CA . PHE A 1 182 ? 17.653 -5.769 -13.672 1.00 91.44 182 PHE A CA 1
ATOM 1343 C C . PHE A 1 182 ? 17.009 -5.772 -15.062 1.00 91.44 182 PHE A C 1
ATOM 1345 O O . PHE A 1 182 ? 17.376 -4.962 -15.913 1.00 91.44 182 PHE A O 1
ATOM 1352 N N . LYS A 1 183 ? 16.022 -6.642 -15.287 1.00 93.12 183 LYS A N 1
ATOM 1353 C CA . LYS A 1 183 ? 15.294 -6.734 -16.551 1.00 93.12 183 LYS A CA 1
ATOM 1354 C C . LYS A 1 183 ? 14.166 -5.707 -16.669 1.00 93.12 183 LYS A C 1
ATOM 1356 O O . LYS A 1 183 ? 14.094 -4.969 -17.651 1.00 93.12 183 LYS A O 1
ATOM 1361 N N . TYR A 1 184 ? 13.260 -5.662 -15.697 1.00 90.38 184 TYR A N 1
ATOM 1362 C CA . TYR A 1 184 ? 11.998 -4.929 -15.814 1.00 90.38 184 TYR A CA 1
ATOM 1363 C C . TYR A 1 184 ? 12.077 -3.492 -15.293 1.00 90.38 184 TYR A C 1
ATOM 1365 O O . TYR A 1 184 ? 11.304 -2.641 -15.740 1.00 90.38 184 TYR A O 1
ATOM 1373 N N . LEU A 1 185 ? 13.038 -3.160 -14.422 1.00 87.81 185 LEU A N 1
ATOM 1374 C CA . LEU A 1 185 ? 13.271 -1.773 -14.013 1.00 87.81 185 LEU A CA 1
ATOM 1375 C C . LEU A 1 185 ? 13.616 -0.865 -15.209 1.00 87.81 185 LEU A C 1
ATOM 1377 O O . LEU A 1 185 ? 12.905 0.126 -15.392 1.00 87.81 185 LEU A O 1
ATOM 1381 N N . PRO A 1 186 ? 14.623 -1.162 -16.056 1.00 89.81 186 PRO A N 1
ATOM 1382 C CA . PRO A 1 186 ? 14.896 -0.331 -17.227 1.00 89.81 186 PRO A CA 1
ATOM 1383 C C . PRO A 1 186 ? 13.759 -0.380 -18.256 1.00 89.81 186 PRO A C 1
ATOM 1385 O O . PRO A 1 186 ? 13.388 0.669 -18.779 1.00 89.81 186 PRO A O 1
ATOM 1388 N N . ALA A 1 187 ? 13.151 -1.549 -18.497 1.00 88.56 187 ALA A N 1
ATOM 1389 C CA . ALA A 1 187 ? 12.043 -1.691 -19.448 1.00 88.56 187 ALA A CA 1
ATOM 1390 C C . ALA A 1 187 ? 10.838 -0.806 -19.080 1.00 88.56 187 ALA A C 1
ATOM 1392 O O . ALA A 1 187 ? 10.338 -0.051 -19.912 1.00 88.56 187 ALA A O 1
ATOM 1393 N N . SER A 1 188 ? 10.432 -0.821 -17.808 1.00 85.81 188 SER A N 1
ATOM 1394 C CA . SER A 1 188 ? 9.328 0.011 -17.309 1.00 85.81 188 SER A CA 1
ATOM 1395 C C . SER A 1 188 ? 9.627 1.514 -17.359 1.00 85.81 188 SER A C 1
ATOM 1397 O O . SER A 1 188 ? 8.712 2.316 -17.526 1.00 85.81 188 SER A O 1
ATOM 1399 N N . ARG A 1 189 ? 10.902 1.913 -17.232 1.00 83.88 189 ARG A N 1
ATOM 1400 C CA . ARG A 1 189 ? 11.326 3.313 -17.377 1.00 83.88 189 ARG A CA 1
ATOM 1401 C C . ARG A 1 189 ? 11.330 3.753 -18.835 1.00 83.88 189 ARG A C 1
ATOM 1403 O O . ARG A 1 189 ? 10.919 4.872 -19.119 1.00 83.88 189 ARG A O 1
ATOM 1410 N N . ALA A 1 190 ? 11.779 2.885 -19.741 1.00 90.12 190 ALA A N 1
ATOM 1411 C CA . ALA A 1 190 ? 11.805 3.166 -21.172 1.00 90.12 190 ALA A CA 1
ATOM 1412 C C . ALA A 1 190 ? 10.389 3.279 -21.758 1.00 90.12 190 ALA A C 1
ATOM 1414 O O . ALA A 1 190 ? 10.143 4.133 -22.607 1.00 90.12 190 ALA A O 1
ATOM 1415 N N . LYS A 1 191 ? 9.450 2.450 -21.279 1.00 89.12 191 LYS A N 1
ATOM 1416 C CA . LYS A 1 191 ? 8.048 2.457 -21.710 1.00 89.12 191 LYS A CA 1
ATOM 1417 C C . LYS A 1 191 ? 7.095 2.464 -20.501 1.00 89.12 191 LYS A C 1
ATOM 1419 O O . LYS A 1 191 ? 6.601 1.412 -20.103 1.00 89.12 191 LYS A O 1
ATOM 1424 N N . PRO A 1 192 ? 6.773 3.645 -19.936 1.00 83.00 192 PRO A N 1
ATOM 1425 C CA . PRO A 1 192 ? 5.924 3.760 -18.741 1.00 83.00 192 PRO A CA 1
ATOM 1426 C C . PRO A 1 192 ? 4.481 3.251 -18.888 1.00 83.00 192 PRO A C 1
ATOM 1428 O O . PRO A 1 192 ? 3.800 3.053 -17.882 1.00 83.00 192 PRO A O 1
ATOM 1431 N N . SER A 1 193 ? 4.004 3.063 -20.121 1.00 85.12 193 SER A N 1
ATOM 1432 C CA . SER A 1 193 ? 2.690 2.487 -20.435 1.00 85.12 193 SER A CA 1
ATOM 1433 C C . SER A 1 193 ? 2.688 0.957 -20.510 1.00 85.12 193 SER A C 1
ATOM 1435 O O . SER A 1 193 ? 1.631 0.359 -20.682 1.00 85.12 193 SER A O 1
ATOM 1437 N N . ASP A 1 194 ? 3.849 0.308 -20.396 1.00 89.56 194 ASP A N 1
ATOM 1438 C CA . ASP A 1 194 ? 3.958 -1.148 -20.394 1.00 89.56 194 ASP A CA 1
ATOM 1439 C C . ASP A 1 194 ? 3.536 -1.717 -19.031 1.00 89.56 194 ASP A C 1
ATOM 1441 O O . ASP A 1 194 ? 4.318 -1.763 -18.074 1.00 89.56 194 ASP A O 1
ATOM 1445 N N . LEU A 1 195 ? 2.266 -2.119 -18.938 1.00 88.50 195 LEU A N 1
ATOM 1446 C CA . LEU A 1 195 ? 1.684 -2.685 -17.722 1.00 88.50 195 LEU A CA 1
ATOM 1447 C C . LEU A 1 195 ? 2.345 -4.006 -17.321 1.00 88.50 195 LEU A C 1
ATOM 1449 O O . LEU A 1 195 ? 2.503 -4.258 -16.130 1.00 88.50 195 LEU A O 1
ATOM 1453 N N . GLU A 1 196 ? 2.784 -4.823 -18.279 1.00 90.81 196 GLU A N 1
ATOM 1454 C CA . GLU A 1 196 ? 3.427 -6.104 -17.983 1.00 90.81 196 GLU A CA 1
ATOM 1455 C C . GLU A 1 196 ? 4.796 -5.879 -17.334 1.00 90.81 196 GLU A C 1
ATOM 1457 O O . GLU A 1 196 ? 5.085 -6.429 -16.268 1.00 90.81 196 GLU A O 1
ATOM 1462 N N . ALA A 1 197 ? 5.623 -5.012 -17.927 1.00 88.94 197 ALA A N 1
ATOM 1463 C CA . ALA A 1 197 ? 6.917 -4.651 -17.356 1.00 88.94 197 ALA A CA 1
ATOM 1464 C C . ALA A 1 197 ? 6.758 -3.996 -15.975 1.00 88.94 197 ALA A C 1
ATOM 1466 O O . ALA A 1 197 ? 7.536 -4.265 -15.058 1.00 88.94 197 ALA A O 1
ATOM 1467 N N . ARG A 1 198 ? 5.730 -3.160 -15.795 1.00 86.38 198 ARG A N 1
ATOM 1468 C CA . ARG A 1 198 ? 5.425 -2.531 -14.504 1.00 86.38 198 ARG A CA 1
ATOM 1469 C C . ARG A 1 198 ? 4.972 -3.533 -13.451 1.00 86.38 198 ARG A C 1
ATOM 1471 O O . ARG A 1 198 ? 5.459 -3.443 -12.327 1.00 86.38 198 ARG A O 1
ATOM 1478 N N . GLN A 1 199 ? 4.104 -4.477 -13.810 1.00 88.19 199 GLN A N 1
ATOM 1479 C CA . GLN A 1 199 ? 3.619 -5.516 -12.904 1.00 88.19 199 GLN A CA 1
ATOM 1480 C C . GLN A 1 199 ? 4.763 -6.421 -12.457 1.00 88.19 199 GLN A C 1
ATOM 1482 O O . GLN A 1 199 ? 4.945 -6.647 -11.265 1.00 88.19 199 GLN A O 1
ATOM 1487 N N . LYS A 1 200 ? 5.591 -6.885 -13.398 1.00 89.75 200 LYS A N 1
ATOM 1488 C CA . LYS A 1 200 ? 6.742 -7.739 -13.079 1.00 89.75 200 LYS A CA 1
ATOM 1489 C C . LYS A 1 200 ? 7.766 -7.020 -12.210 1.00 89.75 200 LYS A C 1
ATOM 1491 O O . LYS A 1 200 ? 8.275 -7.596 -11.258 1.00 89.75 200 LYS A O 1
ATOM 1496 N N . ARG A 1 201 ? 8.006 -5.733 -12.471 1.00 87.00 201 ARG A N 1
ATOM 1497 C CA . ARG A 1 201 ? 8.841 -4.895 -11.603 1.00 87.00 201 ARG A CA 1
ATOM 1498 C C . ARG A 1 201 ? 8.247 -4.720 -10.203 1.00 87.00 201 ARG A C 1
ATOM 1500 O O . ARG A 1 201 ? 9.012 -4.646 -9.254 1.00 87.00 201 ARG A O 1
ATOM 1507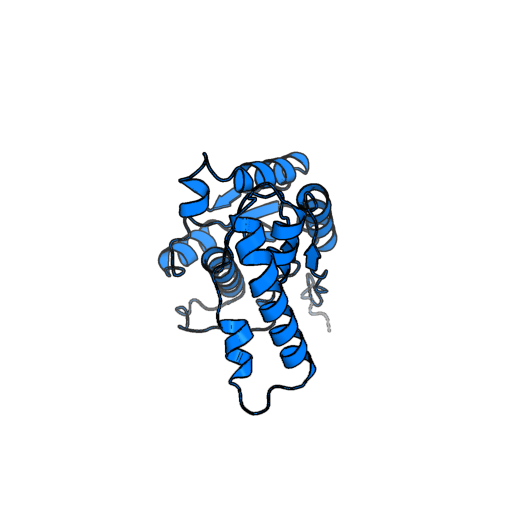 N N . LEU A 1 202 ? 6.923 -4.606 -10.079 1.00 81.94 202 LEU A N 1
ATOM 1508 C CA . LEU A 1 202 ? 6.244 -4.471 -8.789 1.00 81.94 202 LEU A CA 1
ATOM 1509 C C . LEU A 1 202 ? 6.345 -5.759 -7.960 1.00 81.94 202 LEU A C 1
ATOM 1511 O O . LEU A 1 202 ? 6.567 -5.676 -6.763 1.00 81.94 202 LEU A O 1
ATOM 1515 N N . ILE A 1 203 ? 6.232 -6.927 -8.598 1.00 84.50 203 ILE A N 1
ATOM 1516 C CA . ILE A 1 203 ? 6.406 -8.238 -7.947 1.00 84.50 203 ILE A CA 1
ATOM 1517 C C . ILE A 1 203 ? 7.863 -8.467 -7.516 1.00 84.50 203 ILE A C 1
ATOM 1519 O O . ILE A 1 203 ? 8.111 -9.123 -6.511 1.00 84.50 203 ILE A O 1
ATOM 1523 N N . ALA A 1 204 ? 8.823 -7.953 -8.287 1.00 85.19 204 ALA A N 1
ATOM 1524 C CA . ALA A 1 204 ? 10.248 -8.137 -8.026 1.00 85.19 204 ALA A CA 1
ATOM 1525 C C . ALA A 1 204 ? 10.821 -7.215 -6.931 1.00 85.19 204 ALA A C 1
ATOM 1527 O O . ALA A 1 204 ? 11.983 -7.377 -6.563 1.00 85.19 204 ALA A O 1
ATOM 1528 N N . ALA A 1 205 ? 10.055 -6.225 -6.468 1.00 74.38 205 ALA A N 1
ATOM 1529 C CA . ALA A 1 205 ? 10.465 -5.259 -5.447 1.00 74.38 205 ALA A CA 1
ATOM 1530 C C . ALA A 1 205 ? 10.207 -5.791 -4.029 1.00 74.38 205 ALA A C 1
ATOM 1532 O O . ALA A 1 205 ? 11.143 -5.722 -3.194 1.00 74.38 205 ALA A O 1
#

Foldseek 3Di:
DDDDDDDDDPDLAQPEEAFDAPCCLPVVVVLCVSRVWQAEEEFAEQVQVVCCVQFCQVVVNVVSCVVSVHYDYYQHHQYPPRDPVSLVVVLVVPPTPYYDYDADDRSLVSRLSSVVVVPDPDPDDDDPDDDDPVSDDSYHYQHLNRRDPPPPVPCVLVVLVPDDPNDDPSVVLSVVLVVLCVVLVVVCVVPVPPSVSSRSPSSSD

Radius of gyration: 18.37 Å; chains: 1; bounding box: 46×39×58 Å